Protein 4QTQ (pdb70)

B-factor: mean 51.7, std 17.19, range [25.2, 137.37]

Solvent-accessible surface area: 11330 Å² total; per-residue (Å²): 230,177,65,41,86,31,91,26,155,35,64,153,104,10,69,7,103,21,99,3,53,41,4,42,2,17,0,62,3,101,66,26,85,117,62,45,122,27,12,60,34,0,84,159,97,1,40,0,60,0,39,5,104,96,42,171,67,16,50,7,124,7,168,14,0,16,3,10,23,108,21,1,0,14,26,11,43,4,39,96,113,148,30,178,107,98,8,0,1,0,0,4,45,1,49,64,79,71,50,46,0,0,0,0,6,17,15,87,114,3,12,160,43,23,25,5,11,12,0,15,8,15,41,67,96,113,143,36,13,57,91,15,112,31,0,8,73,12,0,62,107,5,86,22,36,4,19,26,168,66,69,59,0,52,10,55,28,18,49,62,94,27,56,70,20,79,14,26,34,41,10,131,137,88,88,11,66,26,42,38,78,41,30,65,39,59,93,72,106,100,78,94,128,128,85,13,31,85,71,89,124,66,111,60,71,117,39,119,147

Organism: Xanthomonas axonopodis pv. citri (strain 306) (NCBI:txid190486)

Structure (mmCIF, N/CA/C/O backbone):
data_4QTQ
#
_entry.id   4QTQ
#
_cell.length_a   160.457
_cell.length_b   37.695
_cell.length_c   43.252
_cell.angle_alpha   90.00
_cell.angle_beta   92.61
_cell.angle_gamma   90.00
#
_symmetry.space_group_name_H-M   'C 1 2 1'
#
loop_
_entity.id
_entity.type
_entity.pdbx_description
1 polymer 'XAC2610 protein'
2 non-polymer 'CALCIUM ION'
3 water water
#
loop_
_atom_site.group_PDB
_atom_site.id
_atom_site.type_symbol
_atom_site.label_atom_id
_atom_site.label_alt_id
_atom_site.label_comp_id
_atom_site.label_asym_id
_atom_site.label_entity_id
_atom_site.label_seq_id
_atom_site.pdbx_PDB_ins_code
_atom_site.Cartn_x
_atom_site.Cartn_y
_atom_site.Cartn_z
_atom_site.occupancy
_atom_site.B_iso_or_equiv
_atom_site.auth_seq_id
_atom_site.auth_comp_id
_atom_site.auth_asym_id
_atom_site.auth_atom_id
_atom_site.pdbx_PDB_model_num
ATOM 1 N N . LYS A 1 6 ? 22.250 -3.304 -4.167 1.00 87.36 59 LYS A N 1
ATOM 2 C CA . LYS A 1 6 ? 22.350 -1.841 -3.830 1.00 85.10 59 LYS A CA 1
ATOM 3 C C . LYS A 1 6 ? 21.509 -1.449 -2.598 1.00 80.31 59 LYS A C 1
ATOM 4 O O . LYS A 1 6 ? 20.918 -0.366 -2.567 1.00 83.23 59 LYS A O 1
ATOM 10 N N . MET A 1 7 ? 21.476 -2.311 -1.580 1.00 112.37 60 MET A N 1
ATOM 11 C CA . MET A 1 7 ? 20.604 -2.097 -0.420 1.00 106.79 60 MET A CA 1
ATOM 12 C C . MET A 1 7 ? 21.073 -0.893 0.404 1.00 97.33 60 MET A C 1
ATOM 13 O O . MET A 1 7 ? 22.269 -0.748 0.650 1.00 96.83 60 MET A O 1
ATOM 18 N N . PRO A 1 8 ? 20.137 -0.026 0.834 1.00 88.13 61 PRO A N 1
ATOM 19 C CA . PRO A 1 8 ? 20.541 1.128 1.625 1.00 81.60 61 PRO A CA 1
ATOM 20 C C . PRO A 1 8 ? 20.833 0.733 3.067 1.00 77.61 61 PRO A C 1
ATOM 21 O O . PRO A 1 8 ? 20.121 -0.103 3.623 1.00 77.01 61 PRO A O 1
ATOM 25 N N . SER A 1 9 ? 21.879 1.319 3.652 1.00 72.06 62 SER A N 1
ATOM 26 C CA . SER A 1 9 ? 22.218 1.089 5.059 1.00 69.46 62 SER A CA 1
ATOM 27 C C . SER A 1 9 ? 22.405 2.417 5.788 1.00 64.92 62 SER A C 1
ATOM 28 O O . SER A 1 9 ? 22.759 3.426 5.178 1.00 62.54 62 SER A O 1
ATOM 31 N N . THR A 1 10 ? 22.136 2.418 7.093 1.00 63.22 63 THR A N 1
ATOM 32 C CA . THR A 1 10 ? 22.265 3.625 7.914 1.00 61.35 63 THR A CA 1
ATOM 33 C C . THR A 1 10 ? 22.929 3.326 9.259 1.00 61.28 63 THR A C 1
ATOM 34 O O . THR A 1 10 ? 23.129 2.171 9.636 1.00 62.02 63 THR A O 1
ATOM 38 N N . ALA A 1 11 ? 23.261 4.387 9.981 1.00 58.10 64 ALA A N 1
ATOM 39 C CA . ALA A 1 11 ? 23.824 4.256 11.315 1.00 58.25 64 ALA A CA 1
ATOM 40 C C . ALA A 1 11 ? 23.757 5.592 12.017 1.00 55.89 64 ALA A C 1
ATOM 41 O O . ALA A 1 11 ? 23.774 6.649 11.375 1.00 54.92 64 ALA A O 1
ATOM 43 N N . ASN A 1 12 ? 23.676 5.541 13.337 1.00 55.66 65 ASN A N 1
ATOM 44 C CA . ASN A 1 12 ? 23.665 6.745 14.154 1.00 55.00 65 ASN A CA 1
ATOM 45 C C . ASN A 1 12 ? 24.815 6.728 15.144 1.00 54.81 65 ASN A C 1
ATOM 46 O O . ASN A 1 12 ? 25.308 5.669 15.509 1.00 54.64 65 ASN A O 1
ATOM 51 N N . ALA A 1 13 ? 25.237 7.914 15.560 1.00 54.46 66 ALA A N 1
ATOM 52 C CA . ALA A 1 13 ? 26.369 8.070 16.456 1.00 56.31 66 ALA A CA 1
ATOM 53 C C . ALA A 1 13 ? 26.333 9.460 17.058 1.00 57.06 66 ALA A C 1
ATOM 54 O O . ALA A 1 13 ? 25.700 10.341 16.508 1.00 55.01 66 ALA A O 1
ATOM 56 N N . LYS A 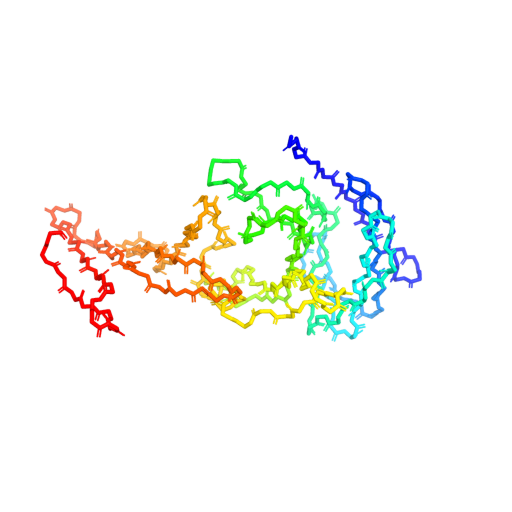1 14 ? 26.993 9.630 18.200 1.00 44.80 67 LYS A N 1
ATOM 57 C CA . LYS A 1 14 ? 27.209 10.952 18.796 1.00 47.77 67 LYS A CA 1
ATOM 58 C C . LYS A 1 14 ? 28.686 11.176 19.120 1.00 45.75 67 LYS A C 1
ATOM 59 O O . LYS A 1 14 ? 29.435 10.234 19.402 1.00 44.08 67 LYS A O 1
ATOM 65 N N . LEU A 1 15 ? 29.097 12.436 19.057 1.00 45.39 68 LEU A N 1
ATOM 66 C CA . LEU A 1 15 ? 30.463 12.812 19.367 1.00 45.67 68 LEU A CA 1
ATOM 67 C C . LEU A 1 15 ? 30.773 12.420 20.807 1.00 47.53 68 LEU A C 1
ATOM 68 O O . LEU A 1 15 ? 30.100 12.870 21.743 1.00 49.10 68 LEU A O 1
ATOM 73 N N . ASN A 1 16 ? 31.762 11.545 20.978 1.00 46.62 69 ASN A N 1
ATOM 74 C CA . ASN A 1 16 ? 32.217 11.152 22.307 1.00 47.99 69 ASN A CA 1
ATOM 75 C C . ASN A 1 16 ? 32.965 12.288 23.014 1.00 50.94 69 ASN A C 1
ATOM 76 O O . ASN A 1 16 ? 33.071 13.405 22.492 1.00 51.49 69 ASN A O 1
ATOM 81 N N . GLU A 1 17 ? 33.482 11.989 24.198 1.00 55.11 70 GLU A N 1
ATOM 82 C CA . GLU A 1 17 ? 34.214 12.966 25.016 1.00 58.50 70 GLU A CA 1
ATOM 83 C C . GLU A 1 17 ? 35.427 13.646 24.333 1.00 58.48 70 GLU A C 1
ATOM 84 O O . GLU A 1 17 ? 35.780 14.760 24.701 1.00 60.15 70 GLU A O 1
ATOM 90 N N . GLN A 1 18 ? 36.044 13.000 23.342 1.00 59.92 71 GLN A N 1
ATOM 91 C CA . GLN A 1 18 ? 37.115 13.634 22.537 1.00 61.63 71 GLN A CA 1
ATOM 92 C C . GLN A 1 18 ? 36.613 14.358 21.271 1.00 59.74 71 GLN A C 1
ATOM 93 O O . GLN A 1 18 ? 37.420 14.762 20.425 1.00 61.46 71 GLN A O 1
ATOM 99 N N . GLY A 1 19 ? 35.301 14.528 21.133 1.00 56.21 72 GLY A N 1
ATOM 100 C CA . GLY A 1 19 ? 34.735 15.116 19.919 1.00 54.56 72 GLY A CA 1
ATOM 101 C C . GLY A 1 19 ? 34.949 14.223 18.706 1.00 52.70 72 GLY A C 1
ATOM 102 O O . GLY A 1 19 ? 35.328 14.699 17.637 1.00 52.03 72 GLY A O 1
ATOM 103 N N . GLU A 1 20 ? 34.681 12.928 18.872 1.00 49.76 73 GLU A N 1
ATOM 104 C CA . GLU A 1 20 ? 34.960 11.941 17.841 1.00 49.66 73 GLU A CA 1
ATOM 105 C C . GLU A 1 20 ? 33.820 10.960 17.625 1.00 46.62 73 GLU A C 1
ATOM 106 O O . GLU A 1 20 ? 33.160 10.537 18.577 1.00 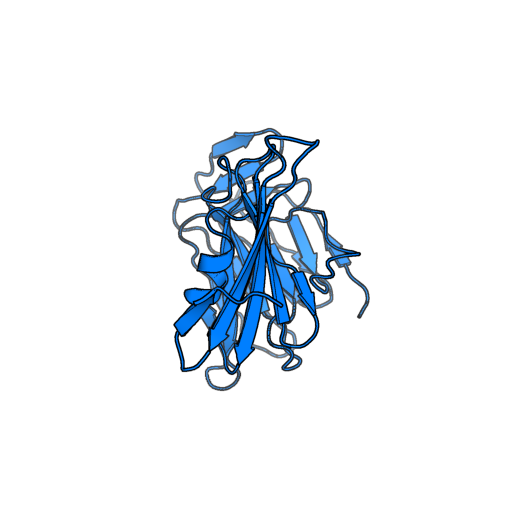45.91 73 GLU A O 1
ATOM 112 N N . ILE A 1 21 ? 33.595 10.625 16.355 1.00 44.93 74 ILE A N 1
ATOM 113 C CA . ILE A 1 21 ? 32.716 9.535 15.936 1.00 43.17 74 ILE A CA 1
ATOM 114 C C . ILE A 1 21 ? 33.528 8.647 15.011 1.00 44.55 74 ILE A C 1
ATOM 115 O O . ILE A 1 21 ? 34.409 9.129 14.301 1.00 42.53 74 ILE A O 1
ATOM 120 N N . SER A 1 22 ? 33.211 7.353 14.998 1.00 45.54 75 SER A N 1
ATOM 121 C CA . SER A 1 22 ? 33.864 6.406 14.093 1.00 47.37 75 SER A CA 1
ATOM 122 C C . SER A 1 22 ? 32.894 5.286 13.736 1.00 46.38 75 SER A C 1
ATOM 123 O O . SER A 1 22 ? 32.448 4.558 14.616 1.00 46.30 75 SER A O 1
ATOM 126 N N . ALA A 1 23 ? 32.546 5.172 12.454 1.00 46.80 76 ALA A N 1
ATOM 127 C CA . ALA A 1 23 ? 31.534 4.205 12.017 1.00 47.05 76 ALA A CA 1
ATOM 128 C C . ALA A 1 23 ? 31.935 3.527 10.727 1.00 47.97 76 ALA A C 1
ATOM 129 O O . ALA A 1 23 ? 32.690 4.090 9.939 1.00 48.47 76 ALA A O 1
ATOM 131 N N . ASP A 1 24 ? 31.433 2.312 10.528 1.00 48.36 77 ASP A N 1
ATOM 132 C CA . ASP A 1 24 ? 31.540 1.631 9.254 1.00 52.80 77 ASP A CA 1
ATOM 133 C C . ASP A 1 24 ? 30.151 1.473 8.661 1.00 50.86 77 ASP A C 1
ATOM 134 O O . ASP A 1 24 ? 29.301 0.813 9.247 1.00 52.06 77 ASP A O 1
ATOM 139 N N . ILE A 1 25 ? 29.932 2.076 7.497 1.00 49.16 78 ILE A N 1
ATOM 140 C CA . ILE A 1 25 ? 28.622 2.082 6.863 1.00 49.28 78 ILE A CA 1
ATOM 141 C C . ILE A 1 25 ? 28.738 1.412 5.509 1.00 48.87 78 ILE A C 1
ATOM 142 O O . ILE A 1 25 ? 29.256 1.997 4.554 1.00 48.33 78 ILE A O 1
ATOM 147 N N . GLY A 1 26 ? 28.266 0.174 5.424 1.00 51.17 79 GLY A N 1
ATOM 148 C CA . GLY A 1 26 ? 28.327 -0.577 4.174 1.00 51.09 79 GLY A CA 1
ATOM 149 C C . GLY A 1 26 ? 29.736 -0.718 3.628 1.00 49.94 79 GLY A C 1
ATOM 150 O O . GLY A 1 26 ? 29.963 -0.627 2.413 1.00 49.16 79 GLY A O 1
ATOM 151 N N . GLY A 1 27 ? 30.690 -0.936 4.530 1.00 48.74 80 GLY A N 1
ATOM 152 C CA . GLY A 1 27 ? 32.076 -1.204 4.139 1.00 47.24 80 GLY A CA 1
ATOM 153 C C . GLY A 1 27 ? 32.916 0.038 3.869 1.00 44.95 80 GLY A C 1
ATOM 154 O O . GLY A 1 27 ? 34.073 -0.077 3.461 1.00 43.19 80 GLY A O 1
ATOM 155 N N . ILE A 1 28 ? 32.330 1.218 4.080 1.00 42.88 81 ILE A N 1
ATOM 156 C CA . ILE A 1 28 ? 33.062 2.480 4.005 1.00 41.08 81 ILE A CA 1
ATOM 157 C C . ILE A 1 28 ? 33.189 3.000 5.422 1.00 40.55 81 ILE A C 1
ATOM 158 O O . ILE A 1 28 ? 32.185 3.140 6.124 1.00 38.98 81 ILE A O 1
ATOM 163 N N . ALA A 1 29 ? 34.417 3.275 5.850 1.00 40.19 82 ALA A N 1
ATOM 164 C CA . ALA A 1 29 ? 34.644 3.759 7.211 1.00 41.14 82 ALA A CA 1
ATOM 165 C C . ALA A 1 29 ? 34.593 5.268 7.189 1.00 40.96 82 ALA A C 1
ATOM 166 O O . ALA A 1 29 ? 35.192 5.900 6.314 1.00 41.23 82 ALA A O 1
ATOM 168 N N . VAL A 1 30 ? 33.864 5.843 8.140 1.00 41.61 83 VAL A N 1
ATOM 169 C CA . VAL A 1 30 ? 33.744 7.291 8.243 1.00 41.47 83 VAL A CA 1
ATOM 170 C C . VAL A 1 30 ? 33.966 7.708 9.690 1.00 42.46 83 VAL A C 1
ATOM 171 O O . VAL A 1 30 ? 33.345 7.151 10.609 1.00 43.26 83 VAL A O 1
ATOM 175 N N . SER A 1 31 ? 34.871 8.663 9.881 1.00 41.36 84 SER A N 1
ATOM 176 C CA A SER A 1 31 ? 35.110 9.240 11.195 0.50 42.38 84 SER A CA 1
ATOM 177 C CA B SER A 1 31 ? 35.130 9.240 11.192 0.50 42.05 84 SER A CA 1
ATOM 178 C C . SER A 1 31 ? 34.893 10.741 11.152 1.00 41.28 84 SER A C 1
ATOM 179 O O . SER A 1 31 ? 35.081 11.372 10.120 1.00 41.35 84 SER A O 1
ATOM 184 N N . VAL A 1 32 ? 34.485 11.295 12.283 1.00 42.13 85 VAL A N 1
ATOM 185 C CA . VAL A 1 32 ? 34.275 12.727 12.431 1.00 41.81 85 VAL A CA 1
ATOM 186 C C . VAL A 1 32 ? 35.111 13.176 13.625 1.00 43.95 85 VAL A C 1
ATOM 187 O O . VAL A 1 32 ? 35.118 12.510 14.661 1.00 44.88 85 VAL A O 1
ATOM 191 N N . HIS A 1 33 ? 35.832 14.280 13.453 1.00 44.28 86 HIS A N 1
ATOM 192 C CA A HIS A 1 33 ? 36.594 14.898 14.517 0.50 46.71 86 HIS A CA 1
ATOM 193 C CA B HIS A 1 33 ? 36.580 14.910 14.540 0.50 47.26 86 HIS A CA 1
ATOM 194 C C . HIS A 1 33 ? 36.153 16.368 14.594 1.00 47.31 86 HIS A C 1
ATOM 195 O O . HIS A 1 33 ? 36.430 17.147 13.678 1.00 47.46 86 HIS A O 1
ATOM 208 N N . ALA A 1 34 ? 35.454 16.729 15.665 1.00 47.41 87 ALA A N 1
ATOM 209 C CA . ALA A 1 34 ? 34.917 18.076 15.821 1.00 48.73 87 ALA A CA 1
ATOM 210 C C . ALA A 1 34 ? 34.867 18.449 17.283 1.00 51.30 87 ALA A C 1
ATOM 211 O O . ALA A 1 34 ? 34.234 17.757 18.079 1.00 51.07 87 ALA A O 1
ATOM 213 N N . GLN A 1 35 ? 35.523 19.555 17.614 1.00 55.57 88 GLN A N 1
ATOM 214 C CA . GLN A 1 35 ? 35.552 20.100 18.965 1.00 60.36 88 GLN A CA 1
ATOM 215 C C . GLN A 1 35 ? 34.654 21.337 19.033 1.00 58.30 88 GLN A C 1
ATOM 216 O O . GLN A 1 35 ? 34.327 21.937 18.010 1.00 59.06 88 GLN A O 1
ATOM 222 N N . SER A 1 36 ? 34.273 21.719 20.244 1.00 58.51 89 SER A N 1
ATOM 223 C CA . SER A 1 36 ? 33.587 22.995 20.492 1.00 58.99 89 SER A CA 1
ATOM 224 C C . SER A 1 36 ? 32.283 23.159 19.704 1.00 55.56 89 SER A C 1
ATOM 225 O O . SER A 1 36 ? 31.944 24.261 19.272 1.00 57.17 89 SER A O 1
ATOM 228 N N . CYS A 1 37 ? 31.557 22.060 19.528 1.00 51.13 90 CYS A N 1
ATOM 229 C CA . CYS A 1 37 ? 30.256 22.084 18.899 1.00 47.21 90 CYS A CA 1
ATOM 230 C C . CYS A 1 37 ? 29.241 22.666 19.882 1.00 46.96 90 CYS A C 1
ATOM 231 O O . CYS A 1 37 ? 29.476 22.666 21.086 1.00 48.70 90 CYS A O 1
ATOM 234 N N . THR A 1 38 ? 28.125 23.176 19.371 1.00 45.30 91 THR A N 1
ATOM 235 C CA . THR A 1 38 ? 27.055 23.692 20.221 1.00 46.02 91 THR A CA 1
ATOM 236 C C . THR A 1 38 ? 25.746 23.057 19.791 1.00 44.12 91 THR A C 1
ATOM 237 O O . THR A 1 38 ? 25.543 22.778 18.607 1.00 40.48 91 THR A O 1
ATOM 241 N N . GLU A 1 39 ? 24.849 22.833 20.743 1.00 44.52 92 GLU A N 1
ATOM 242 C CA . GLU A 1 39 ? 23.605 22.172 20.404 1.00 44.50 92 GLU A CA 1
ATOM 243 C C . GLU A 1 39 ? 22.658 23.141 19.715 1.00 44.44 92 GLU A C 1
ATOM 244 O O . GLU A 1 39 ? 22.363 24.208 20.237 1.00 45.85 92 GLU A O 1
ATOM 250 N N . ASP A 1 40 ? 22.191 22.753 18.533 1.00 42.27 93 ASP A N 1
ATOM 251 C CA . ASP A 1 40 ? 21.344 23.598 17.719 1.00 42.54 93 ASP A CA 1
ATOM 252 C C . ASP A 1 40 ? 19.856 23.301 17.936 1.00 41.43 93 ASP A C 1
ATOM 253 O O . ASP A 1 40 ? 19.019 24.210 17.888 1.00 40.50 93 ASP A O 1
ATOM 258 N N . SER A 1 41 ? 19.542 22.025 18.130 1.00 38.57 94 SER A N 1
ATOM 259 C CA . SER A 1 41 ? 18.192 21.572 18.415 1.00 39.35 94 SER A CA 1
ATOM 260 C C . SER A 1 41 ? 18.338 20.153 18.964 1.00 39.75 94 SER A C 1
ATOM 261 O O . SER A 1 41 ? 19.457 19.604 18.938 1.00 40.94 94 SER A O 1
ATOM 264 N N . PRO A 1 42 ? 17.245 19.559 19.489 1.00 38.96 95 PRO A N 1
ATOM 265 C CA . PRO A 1 42 ? 17.367 18.228 20.075 1.00 39.57 95 PRO A CA 1
ATOM 266 C C . PRO A 1 42 ? 18.086 17.195 19.186 1.00 40.05 95 PRO A C 1
ATOM 267 O O . PRO A 1 42 ? 17.707 16.968 18.025 1.00 41.85 95 PRO A O 1
ATOM 271 N N . GLY A 1 43 ? 19.135 16.596 19.737 1.00 40.47 96 GLY A N 1
ATOM 272 C CA . GLY A 1 43 ? 19.910 15.583 19.035 1.00 40.93 96 GLY A CA 1
ATOM 273 C C . GLY A 1 43 ? 20.877 16.109 17.979 1.00 41.15 96 GLY A C 1
ATOM 274 O O . GLY A 1 43 ? 21.535 15.313 17.330 1.00 41.08 96 GLY A O 1
ATOM 275 N N . ILE A 1 44 ? 20.977 17.428 17.800 1.00 41.62 97 ILE A N 1
ATOM 276 C CA . ILE A 1 44 ? 21.757 18.003 16.693 1.00 42.08 97 ILE A CA 1
ATOM 277 C C . ILE A 1 44 ? 22.780 19.046 17.155 1.00 41.80 97 ILE A C 1
ATOM 278 O O . ILE A 1 44 ? 22.411 20.099 17.666 1.00 40.40 97 ILE A O 1
ATOM 283 N N . MET A 1 45 ? 24.060 18.752 16.938 1.00 41.22 98 MET A N 1
ATOM 284 C CA . MET A 1 45 ? 25.132 19.683 17.239 1.00 42.21 98 MET A CA 1
ATOM 285 C C . MET A 1 45 ? 25.572 20.405 15.975 1.00 41.15 98 MET A C 1
ATOM 286 O O . MET A 1 45 ? 25.726 19.789 14.922 1.00 41.81 98 MET A O 1
ATOM 291 N N . LEU A 1 46 ? 25.774 21.712 16.088 1.00 40.65 99 LEU A N 1
ATOM 292 C CA . LEU A 1 46 ? 26.455 22.498 15.062 1.00 40.08 99 LEU A CA 1
ATOM 293 C C . LEU A 1 46 ? 27.962 22.539 15.378 1.00 40.98 99 LEU A C 1
ATOM 294 O O . LEU A 1 46 ? 28.384 23.055 16.420 1.00 39.64 99 LEU A O 1
ATOM 299 N N . CYS A 1 47 ? 28.761 21.977 14.474 1.00 41.46 100 CYS A N 1
ATOM 300 C CA . CYS A 1 47 ? 30.210 21.981 14.586 1.00 41.93 100 CYS A CA 1
ATOM 301 C C . CYS A 1 47 ? 30.799 22.844 13.495 1.00 41.96 100 CYS A C 1
ATOM 302 O O . CYS A 1 47 ? 30.855 22.426 12.338 1.00 39.86 100 CYS A O 1
ATOM 305 N N . ASN A 1 48 ? 31.241 24.043 13.849 1.00 44.82 101 ASN A N 1
ATOM 306 C CA . ASN A 1 48 ? 31.864 24.926 12.857 1.00 48.25 101 ASN A CA 1
ATOM 307 C C . ASN A 1 48 ? 33.249 25.464 13.240 1.00 49.37 101 ASN A C 1
ATOM 308 O O . ASN A 1 48 ? 33.658 26.537 12.775 1.00 47.61 101 ASN A O 1
ATOM 313 N N . ARG A 1 49 ? 33.962 24.710 14.076 1.00 50.34 102 ARG A N 1
ATOM 314 C CA . ARG A 1 49 ? 35.370 24.963 14.333 1.00 51.48 102 ARG A CA 1
ATOM 315 C C . ARG A 1 49 ? 36.188 23.825 13.720 1.00 50.16 102 ARG A C 1
ATOM 316 O O . ARG A 1 49 ? 36.533 22.836 14.383 1.00 53.57 102 ARG A O 1
ATOM 324 N N . SER A 1 50 ? 36.456 23.987 12.429 1.00 47.39 103 SER A N 1
ATOM 325 C CA . SER A 1 50 ? 37.296 23.087 11.641 1.00 46.02 103 SER A CA 1
ATOM 326 C C . SER A 1 50 ? 36.909 21.633 11.795 1.00 43.44 103 SER A C 1
ATOM 327 O O . SER A 1 50 ? 37.766 20.796 12.070 1.00 44.57 103 SER A O 1
ATOM 330 N N . PRO A 1 51 ? 35.618 21.317 11.596 1.00 41.29 104 PRO A N 1
ATOM 331 C CA . PRO A 1 51 ? 35.230 19.916 11.670 1.00 40.20 104 PRO A CA 1
ATOM 332 C C . PRO A 1 51 ? 35.880 19.143 10.528 1.00 39.41 104 PRO A C 1
ATOM 333 O O . PRO A 1 51 ? 36.051 19.698 9.447 1.00 36.92 104 PRO A O 1
ATOM 337 N N . VAL A 1 52 ? 36.242 17.886 10.783 1.00 40.84 105 VAL A N 1
ATOM 338 C CA . VAL A 1 52 ? 36.867 17.019 9.776 1.00 40.62 105 VAL A CA 1
ATOM 339 C C . VAL A 1 52 ? 36.024 15.766 9.615 1.00 40.11 105 VAL A C 1
ATOM 340 O O . VAL A 1 52 ? 35.698 15.115 10.598 1.00 41.01 105 VAL A O 1
ATOM 344 N N . VAL A 1 53 ? 35.667 15.447 8.375 1.00 38.50 106 VAL A N 1
ATOM 345 C CA . VAL A 1 53 ? 35.005 14.193 8.054 1.00 39.27 106 VAL A CA 1
ATOM 346 C C . VAL A 1 53 ? 35.986 13.387 7.208 1.00 39.73 106 VAL A C 1
ATOM 347 O O . VAL A 1 53 ? 36.348 13.802 6.100 1.00 37.06 106 VAL A O 1
ATOM 351 N N . GLU A 1 54 ? 36.440 12.260 7.751 1.00 39.78 107 GLU A N 1
ATOM 352 C CA . GLU A 1 54 ? 37.405 11.408 7.064 1.00 40.58 107 GLU A CA 1
ATOM 353 C C . GLU A 1 54 ? 36.728 10.137 6.562 1.00 39.43 107 GLU A C 1
ATOM 354 O O . GLU A 1 54 ? 36.091 9.426 7.340 1.00 38.43 107 GLU A O 1
ATOM 360 N N . VAL A 1 55 ? 36.894 9.868 5.263 1.00 36.83 108 VAL A N 1
ATOM 361 C CA . VAL A 1 55 ? 36.233 8.751 4.576 1.00 36.15 108 VAL A CA 1
ATOM 362 C C . VAL A 1 55 ? 37.294 7.802 4.007 1.00 36.15 108 VAL A C 1
ATOM 363 O O . VAL A 1 55 ? 38.200 8.229 3.273 1.00 36.85 108 VAL A O 1
ATOM 367 N N . THR A 1 56 ? 37.175 6.522 4.344 1.00 35.57 109 THR A N 1
ATOM 368 C CA . THR A 1 56 ? 38.082 5.498 3.861 1.00 35.44 109 THR A CA 1
ATOM 369 C C . THR A 1 56 ? 37.307 4.469 3.050 1.00 36.43 109 THR A C 1
ATOM 370 O O . THR A 1 56 ? 36.649 3.601 3.615 1.00 36.93 109 THR A O 1
ATOM 374 N N . PHE A 1 57 ? 37.364 4.580 1.727 1.00 36.50 110 PHE A N 1
ATOM 375 C CA . PHE A 1 57 ? 36.736 3.594 0.843 1.00 38.07 110 PHE A CA 1
ATOM 376 C C . PHE A 1 57 ? 37.567 2.315 0.875 1.00 37.84 110 PHE A C 1
ATOM 377 O O . PHE A 1 57 ? 38.763 2.382 1.148 1.00 36.11 110 PHE A O 1
ATOM 385 N N . PRO A 1 58 ? 36.945 1.141 0.632 1.00 40.03 111 PRO A N 1
ATOM 386 C CA . PRO A 1 58 ? 37.733 -0.101 0.685 1.00 40.84 111 PRO A CA 1
ATOM 387 C C . PRO A 1 58 ? 38.911 -0.092 -0.284 1.00 39.76 111 PRO A C 1
ATOM 388 O O . PRO A 1 58 ? 38.729 0.220 -1.469 1.00 39.00 111 PRO A O 1
ATOM 392 N N . GLY A 1 59 ? 40.095 -0.418 0.228 1.00 40.68 112 GLY A N 1
ATOM 393 C CA . GLY A 1 59 ? 41.307 -0.616 -0.590 1.00 41.34 112 GLY A CA 1
ATOM 394 C C . GLY A 1 59 ? 42.033 0.679 -0.920 1.00 42.12 112 GLY A C 1
ATOM 395 O O . GLY A 1 59 ? 42.966 0.711 -1.753 1.00 39.96 112 GLY A O 1
ATOM 396 N N . ALA A 1 60 ? 41.607 1.745 -0.244 1.00 42.76 113 ALA A N 1
ATOM 397 C CA . ALA A 1 60 ? 42.016 3.096 -0.560 1.00 41.30 113 ALA A CA 1
ATOM 398 C C . ALA A 1 60 ? 42.545 3.807 0.671 1.00 42.09 113 ALA A C 1
ATOM 399 O O . ALA A 1 60 ? 42.243 3.456 1.820 1.00 41.31 113 ALA A O 1
ATOM 401 N N . LYS A 1 61 ? 43.348 4.820 0.385 1.00 40.01 114 LYS A N 1
ATOM 402 C CA . LYS A 1 61 ? 43.889 5.714 1.371 1.00 40.85 114 LYS A CA 1
ATOM 403 C C . LYS A 1 61 ? 42.757 6.624 1.904 1.00 37.90 114 LYS A C 1
ATOM 404 O O . LYS A 1 61 ? 41.931 7.127 1.121 1.00 37.20 114 LYS A O 1
ATOM 410 N N . PRO A 1 62 ? 42.708 6.835 3.227 1.00 37.18 115 PRO A N 1
ATOM 411 C CA . PRO A 1 62 ? 41.720 7.759 3.805 1.00 37.04 115 PRO A CA 1
ATOM 412 C C . PRO A 1 62 ? 41.731 9.142 3.153 1.00 36.77 115 PRO A C 1
ATOM 413 O O . PRO A 1 62 ? 42.796 9.649 2.809 1.00 37.98 115 PRO A O 1
ATOM 417 N N . ILE A 1 63 ? 40.546 9.726 2.978 1.00 36.49 116 ILE A N 1
ATOM 418 C CA . ILE A 1 63 ? 40.394 11.075 2.434 1.00 36.46 116 ILE A CA 1
ATOM 419 C C . ILE A 1 63 ? 39.718 11.965 3.487 1.00 37.31 116 ILE A C 1
ATOM 420 O O . ILE A 1 63 ? 38.657 11.613 4.014 1.00 37.05 116 ILE A O 1
ATOM 425 N N . ALA A 1 64 ? 40.336 13.104 3.794 1.00 38.15 117 ALA A N 1
ATOM 426 C CA . ALA A 1 64 ? 39.803 14.052 4.785 1.00 38.44 117 ALA A CA 1
ATOM 427 C C . ALA A 1 64 ? 39.041 15.194 4.111 1.00 37.40 117 ALA A C 1
ATOM 428 O O . ALA A 1 64 ? 39.549 15.834 3.200 1.00 39.17 117 ALA A O 1
ATOM 430 N N . LEU A 1 65 ? 37.820 15.443 4.559 1.00 36.04 118 LEU A N 1
ATOM 431 C CA . LEU A 1 65 ? 37.046 16.573 4.090 1.00 36.20 118 LEU A CA 1
ATOM 432 C C . LEU A 1 65 ? 37.020 17.597 5.197 1.00 37.70 118 LEU A C 1
ATOM 433 O O . LEU A 1 65 ? 36.935 17.224 6.376 1.00 37.34 118 LEU A O 1
ATOM 438 N N . GLU A 1 66 ? 37.100 18.872 4.819 1.00 39.81 119 GLU A N 1
ATOM 439 C CA . GLU A 1 66 ? 37.019 19.975 5.763 1.00 44.04 119 GLU A CA 1
ATOM 440 C C . GLU A 1 66 ? 35.861 20.923 5.408 1.00 41.99 119 GLU A C 1
ATOM 441 O O . GLU A 1 66 ? 36.086 21.989 4.828 1.00 43.51 119 GLU A O 1
ATOM 447 N N . PRO A 1 67 ? 34.618 20.534 5.758 1.00 39.41 120 PRO A N 1
ATOM 448 C CA . PRO A 1 67 ? 33.470 21.402 5.470 1.00 38.67 120 PRO A CA 1
ATOM 449 C C . PRO A 1 67 ? 33.450 22.683 6.322 1.00 39.69 120 PRO A C 1
ATOM 450 O O . PRO A 1 67 ? 33.972 22.715 7.450 1.00 40.67 120 PRO A O 1
ATOM 454 N N . GLU A 1 68 ? 32.846 23.734 5.778 1.00 40.47 121 GLU A N 1
ATOM 455 C CA . GLU A 1 68 ? 32.795 25.035 6.467 1.00 41.10 121 GLU A CA 1
ATOM 456 C C . GLU A 1 68 ? 32.065 24.904 7.808 1.00 40.15 121 GLU A C 1
ATOM 457 O O . GLU A 1 68 ? 32.376 25.596 8.772 1.00 40.65 121 GLU A O 1
ATOM 463 N N . ALA A 1 69 ? 31.077 24.016 7.852 1.00 37.42 122 ALA A N 1
ATOM 464 C CA . ALA A 1 69 ? 30.435 23.625 9.099 1.00 36.38 122 ALA A CA 1
ATOM 465 C C . ALA A 1 69 ? 29.857 22.225 8.941 1.00 34.82 122 ALA A C 1
ATOM 466 O O . ALA A 1 69 ? 29.808 21.695 7.834 1.00 33.26 122 ALA A O 1
ATOM 468 N N . LEU A 1 70 ? 29.455 21.618 10.059 1.00 34.83 123 LEU A N 1
ATOM 469 C CA . LEU A 1 70 ? 28.864 20.276 10.066 1.00 33.92 123 LEU A CA 1
ATOM 470 C C . LEU A 1 70 ? 27.754 20.197 11.122 1.00 35.08 123 LEU A C 1
ATOM 471 O O . LEU A 1 70 ? 27.979 20.502 12.313 1.00 35.13 123 LEU A O 1
ATOM 476 N N . TYR A 1 71 ? 26.567 19.798 10.669 1.00 34.95 124 TYR A N 1
ATOM 477 C CA . TYR A 1 71 ? 25.433 19.531 11.540 1.00 35.25 124 TYR A CA 1
ATOM 478 C C . TYR A 1 71 ? 25.368 18.039 11.758 1.00 35.54 124 TYR A C 1
ATOM 479 O O . TYR A 1 71 ? 25.049 17.295 10.833 1.00 35.26 124 TYR A O 1
ATOM 488 N N . VAL A 1 72 ? 25.679 17.633 12.987 1.00 36.66 125 VAL A N 1
ATOM 489 C CA . VAL A 1 72 ? 25.719 16.228 13.407 1.00 37.31 125 VAL A CA 1
ATOM 490 C C . VAL A 1 72 ? 24.418 15.848 14.123 1.00 37.26 125 VAL A C 1
ATOM 491 O O . VAL A 1 72 ? 24.185 16.230 15.276 1.00 36.71 125 VAL A O 1
ATOM 495 N N . ASP A 1 73 ? 23.571 15.105 13.428 1.00 37.12 126 ASP A N 1
ATOM 496 C CA . ASP A 1 73 ? 22.311 14.649 13.987 1.00 37.72 126 ASP A CA 1
ATOM 497 C C . ASP A 1 73 ? 22.539 13.245 14.518 1.00 38.43 126 ASP A C 1
ATOM 498 O O . ASP A 1 73 ? 22.681 12.281 13.747 1.00 37.98 126 ASP A O 1
ATOM 503 N N . SER A 1 74 ? 22.583 13.130 15.843 1.00 38.62 127 SER A N 1
ATOM 504 C CA . SER A 1 74 ? 22.810 11.845 16.487 1.00 40.29 127 SER A CA 1
ATOM 505 C C . SER A 1 74 ? 21.628 10.876 16.333 1.00 41.02 127 SER A C 1
ATOM 506 O O . SER A 1 74 ? 21.773 9.700 16.634 1.00 41.97 127 SER A O 1
ATOM 509 N N . ASN A 1 75 ? 20.485 11.369 15.856 1.00 41.68 128 ASN A N 1
ATOM 510 C CA . ASN A 1 75 ? 19.313 10.532 15.565 1.00 44.11 128 ASN A CA 1
ATOM 511 C C . ASN A 1 75 ? 19.141 10.189 14.067 1.00 44.77 128 ASN A C 1
ATOM 512 O O . ASN A 1 75 ? 18.220 9.444 13.703 1.00 45.00 128 ASN A O 1
ATOM 517 N N . SER A 1 76 ? 20.024 10.726 13.211 1.00 42.42 129 SER A N 1
ATOM 518 C CA . SER A 1 76 ? 20.024 10.429 11.771 1.00 42.11 129 SER A CA 1
ATOM 519 C C . SER A 1 76 ? 21.392 10.782 11.138 1.00 40.95 129 SER A C 1
ATOM 520 O O . SER A 1 76 ? 21.522 11.706 10.330 1.00 39.47 129 SER A O 1
ATOM 523 N N . THR A 1 77 ? 22.412 10.020 11.495 1.00 39.44 130 THR A N 1
ATOM 524 C CA . THR A 1 77 ? 23.774 10.462 11.260 1.00 38.61 130 THR A CA 1
ATOM 525 C C . THR A 1 77 ? 24.298 10.093 9.869 1.00 38.69 130 THR A C 1
ATOM 526 O O . THR A 1 77 ? 24.690 10.978 9.102 1.00 38.05 130 THR A O 1
ATOM 530 N N . PHE A 1 78 ? 24.273 8.802 9.539 1.00 39.00 131 PHE A N 1
ATOM 531 C CA . PHE A 1 78 ? 24.855 8.307 8.286 1.00 39.16 131 PHE A CA 1
ATOM 532 C C . PHE A 1 78 ? 23.852 7.558 7.440 1.00 40.89 131 PHE A C 1
ATOM 533 O O . PHE A 1 78 ? 23.046 6.766 7.951 1.00 40.21 131 PHE A O 1
ATOM 541 N N . TYR A 1 79 ? 23.934 7.787 6.135 1.00 41.30 132 TYR A N 1
ATOM 542 C CA . TYR A 1 79 ? 23.161 7.033 5.163 1.00 42.58 132 TYR A CA 1
ATOM 543 C C . TYR A 1 79 ? 24.057 6.627 3.991 1.00 42.56 132 TYR A C 1
ATOM 544 O O . TYR A 1 79 ? 24.869 7.416 3.496 1.00 42.77 132 TYR A O 1
ATOM 553 N N . HIS A 1 80 ? 23.915 5.382 3.569 1.00 43.49 133 HIS A N 1
ATOM 554 C CA . HIS A 1 80 ? 24.626 4.853 2.421 1.00 44.41 133 HIS A CA 1
ATOM 555 C C . HIS A 1 80 ? 23.581 4.215 1.521 1.00 44.96 133 HIS A C 1
ATOM 556 O O . HIS A 1 80 ? 22.909 3.265 1.908 1.00 46.28 133 HIS A O 1
ATOM 563 N N . GLY A 1 81 ? 23.404 4.783 0.337 1.00 44.87 134 GLY A N 1
ATOM 564 C CA . GLY A 1 81 ? 22.401 4.299 -0.592 1.00 46.30 134 GLY A CA 1
ATOM 565 C C . GLY A 1 81 ? 22.082 5.315 -1.661 1.00 45.60 134 GLY A C 1
ATOM 566 O O . GLY A 1 81 ? 22.693 6.395 -1.700 1.00 44.65 134 GLY A O 1
ATOM 567 N N . PRO A 1 82 ? 21.116 4.989 -2.534 1.00 46.31 135 PRO A N 1
ATOM 568 C CA . PRO A 1 82 ? 20.777 5.904 -3.613 1.00 47.04 135 PRO A CA 1
ATOM 569 C C . PRO A 1 82 ? 19.898 7.074 -3.143 1.00 48.26 135 PRO A C 1
ATOM 570 O O . PRO A 1 82 ? 19.253 6.996 -2.077 1.00 48.22 135 PRO A O 1
ATOM 574 N N . LEU A 1 83 ? 19.900 8.154 -3.926 1.00 46.51 136 LEU A N 1
ATOM 575 C CA . LEU A 1 83 ? 18.993 9.278 -3.703 1.00 48.98 136 LEU A CA 1
ATOM 576 C C . LEU A 1 83 ? 17.729 9.115 -4.564 1.00 53.22 136 LEU A C 1
ATOM 577 O O . LEU A 1 83 ? 17.493 9.871 -5.516 1.00 50.62 136 LEU A O 1
ATOM 582 N N . ASP A 1 84 ? 16.925 8.109 -4.222 1.00 59.28 137 ASP A N 1
ATOM 583 C CA . ASP A 1 84 ? 15.644 7.877 -4.890 1.00 65.82 137 ASP A CA 1
ATOM 584 C C . ASP A 1 84 ? 14.605 8.867 -4.386 1.00 68.22 137 ASP A C 1
ATOM 585 O O . ASP A 1 84 ? 14.481 9.077 -3.178 1.00 68.36 137 ASP A O 1
ATOM 590 N N . ASP A 1 85 ? 13.855 9.460 -5.315 1.00 89.69 138 ASP A N 1
ATOM 591 C CA . ASP A 1 85 ? 12.746 10.361 -4.972 1.00 94.17 138 ASP A CA 1
ATOM 592 C C . ASP A 1 85 ? 11.707 9.560 -4.187 1.00 98.24 138 ASP A C 1
ATOM 593 O O . ASP A 1 85 ? 11.045 10.087 -3.285 1.00 101.24 138 ASP A O 1
ATOM 598 N N . THR A 1 86 ? 11.587 8.279 -4.532 1.00 99.02 139 THR A N 1
ATOM 599 C CA . THR A 1 86 ? 10.780 7.342 -3.763 1.00 103.45 139 THR A CA 1
ATOM 600 C C . THR A 1 86 ? 11.392 7.129 -2.365 1.00 103.75 139 THR A C 1
ATOM 601 O O . THR A 1 86 ? 10.878 7.669 -1.387 1.00 105.02 139 THR A O 1
ATOM 605 N N . TYR A 1 87 ? 12.528 6.453 -2.300 1.00 105.04 140 TYR A N 1
ATOM 606 C CA . TYR A 1 87 ? 13.161 6.066 -1.044 1.00 108.10 140 TYR A CA 1
ATOM 607 C C . TYR A 1 87 ? 13.595 7.149 -0.030 1.00 105.51 140 TYR A C 1
ATOM 608 O O . TYR A 1 87 ? 13.217 7.082 1.131 1.00 105.99 140 TYR A O 1
ATOM 617 N N . LYS A 1 88 ? 14.320 8.177 -0.457 1.00 101.37 141 LYS A N 1
ATOM 618 C CA . LYS A 1 88 ? 14.991 9.055 0.494 1.00 98.07 141 LYS A CA 1
ATOM 619 C C . LYS A 1 88 ? 14.178 10.330 0.751 1.00 100.91 141 LYS A C 1
ATOM 620 O O . LYS A 1 88 ? 14.223 11.291 -0.027 1.00 101.01 141 LYS A O 1
ATOM 626 N N . LYS A 1 89 ? 13.400 10.298 1.832 1.00 102.72 142 LYS A N 1
ATOM 627 C CA . LYS A 1 89 ? 12.729 11.485 2.360 1.00 103.29 142 LYS A CA 1
ATOM 628 C C . LYS A 1 89 ? 13.282 11.866 3.738 1.00 100.20 142 LYS A C 1
ATOM 629 O O . LYS A 1 89 ? 12.815 12.820 4.358 1.00 102.51 142 LYS A O 1
ATOM 635 N N . ASN A 1 90 ? 14.287 11.121 4.201 1.00 94.38 143 ASN A N 1
ATOM 636 C CA . ASN A 1 90 ? 15.006 11.451 5.428 1.00 89.60 143 ASN A CA 1
ATOM 637 C C . ASN A 1 90 ? 16.057 12.518 5.183 1.00 82.20 143 ASN A C 1
ATOM 638 O O . ASN A 1 90 ? 16.417 12.820 4.045 1.00 84.39 143 ASN A O 1
ATOM 643 N N . ARG A 1 91 ? 16.539 13.073 6.283 1.00 75.77 144 ARG A N 1
ATOM 644 C CA . ARG A 1 91 ? 17.643 14.003 6.292 1.00 71.08 144 ARG A CA 1
ATOM 645 C C . ARG A 1 91 ? 18.715 13.340 7.134 1.00 66.57 144 ARG A C 1
ATOM 646 O O . ARG A 1 91 ? 18.439 12.875 8.232 1.00 65.65 144 ARG A O 1
ATOM 654 N N . HIS A 1 92 ? 19.926 13.260 6.600 1.00 45.64 145 HIS A N 1
ATOM 655 C CA . HIS A 1 92 ? 21.064 12.695 7.321 1.00 43.86 145 HIS A CA 1
ATOM 656 C C . HIS A 1 92 ? 22.186 13.703 7.295 1.00 40.12 145 HIS A C 1
ATOM 657 O O . HIS A 1 92 ? 22.235 14.535 6.401 1.00 38.10 145 HIS A O 1
ATOM 664 N N . SER A 1 93 ? 23.085 13.625 8.277 1.00 39.37 146 SER A N 1
ATOM 665 C CA . SER A 1 93 ? 24.255 14.521 8.327 1.00 37.89 146 SER A CA 1
ATOM 666 C C . SER A 1 93 ? 25.310 14.199 7.250 1.00 37.11 146 SER A C 1
ATOM 667 O O . SER A 1 93 ? 25.899 15.109 6.656 1.00 35.23 146 SER A O 1
ATOM 670 N N . ILE A 1 94 ? 25.557 12.904 7.017 1.00 36.82 147 ILE A N 1
ATOM 671 C CA . ILE A 1 94 ? 26.641 12.472 6.130 1.00 36.58 147 ILE A CA 1
ATOM 672 C C . ILE A 1 94 ? 26.146 11.322 5.271 1.00 36.41 147 ILE A C 1
ATOM 673 O O . ILE A 1 94 ? 25.795 10.263 5.801 1.00 36.07 147 ILE A O 1
ATOM 678 N N . ILE A 1 95 ? 26.119 11.556 3.959 1.00 36.42 148 ILE A N 1
ATOM 679 C CA . ILE A 1 95 ? 25.520 10.642 2.956 1.00 37.71 148 ILE A CA 1
ATOM 680 C C . ILE A 1 95 ? 26.558 10.158 1.913 1.00 37.59 148 ILE A C 1
ATOM 681 O O . ILE A 1 95 ? 27.241 10.958 1.261 1.00 38.23 148 ILE A O 1
ATOM 686 N N . LEU A 1 96 ? 26.660 8.843 1.784 1.00 39.14 149 LEU A N 1
ATOM 687 C CA . LEU A 1 96 ? 27.495 8.159 0.792 1.00 39.19 149 LEU A CA 1
ATOM 688 C C . LEU A 1 96 ? 26.591 7.604 -0.317 1.00 39.51 149 LEU A C 1
ATOM 689 O O . LEU A 1 96 ? 25.720 6.765 -0.075 1.00 41.11 149 LEU A O 1
ATOM 694 N N . THR A 1 97 ? 26.787 8.105 -1.531 1.00 39.48 150 THR A N 1
ATOM 695 C CA . THR A 1 97 ? 25.881 7.853 -2.634 1.00 39.43 150 THR A CA 1
ATOM 696 C C . THR A 1 97 ? 26.598 8.245 -3.921 1.00 38.83 150 THR A C 1
ATOM 697 O O . THR A 1 97 ? 27.339 9.232 -3.943 1.00 37.94 150 THR A O 1
ATOM 701 N N . ASP A 1 98 ? 26.410 7.455 -4.976 1.00 39.93 151 ASP A N 1
ATOM 702 C CA . ASP A 1 98 ? 27.042 7.742 -6.265 1.00 39.89 151 ASP A CA 1
ATOM 703 C C . ASP A 1 98 ? 26.119 8.662 -7.009 1.00 39.46 151 ASP A C 1
ATOM 704 O O . ASP A 1 98 ? 25.066 8.254 -7.469 1.00 40.48 151 ASP A O 1
ATOM 709 N N . ILE A 1 99 ? 26.507 9.920 -7.107 1.00 39.26 152 ILE A N 1
ATOM 710 C CA . ILE A 1 99 ? 25.656 10.936 -7.705 1.00 40.59 152 ILE A CA 1
ATOM 711 C C . ILE A 1 99 ? 25.823 10.918 -9.221 1.00 42.83 152 ILE A C 1
ATOM 712 O O . ILE A 1 99 ? 24.841 11.033 -9.953 1.00 43.74 152 ILE A O 1
ATOM 717 N N . ASN A 1 100 ? 27.056 10.753 -9.689 1.00 43.80 153 ASN A N 1
ATOM 718 C CA . ASN A 1 100 ? 27.331 10.856 -11.124 1.00 46.77 153 ASN A CA 1
ATOM 719 C C . ASN A 1 100 ? 27.375 9.527 -11.896 1.00 48.89 153 ASN A C 1
ATOM 720 O O . ASN A 1 100 ? 27.772 9.507 -13.060 1.00 52.00 153 ASN A O 1
ATOM 725 N N . GLY A 1 101 ? 26.961 8.436 -11.255 1.00 48.87 154 GLY A N 1
ATOM 726 C CA . GLY A 1 101 ? 26.758 7.157 -11.937 1.00 50.23 154 GLY A CA 1
ATOM 727 C C . GLY A 1 101 ? 27.993 6.427 -12.449 1.00 50.21 154 GLY A C 1
ATOM 728 O O . GLY A 1 101 ? 27.879 5.529 -13.283 1.00 52.73 154 GLY A O 1
ATOM 729 N N . ASP A 1 102 ? 29.169 6.775 -11.945 1.00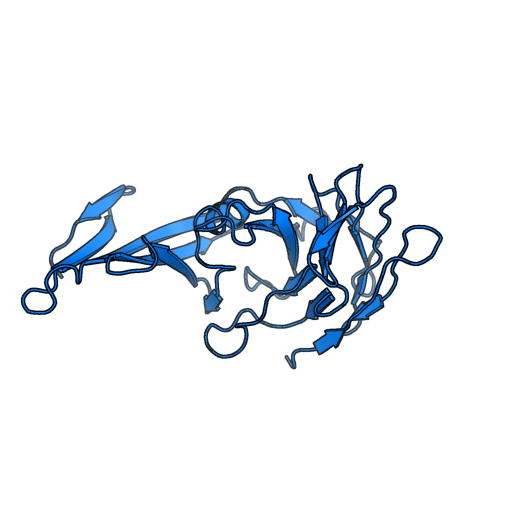 48.27 155 ASP A N 1
ATOM 730 C CA . ASP A 1 102 ? 30.402 6.132 -12.393 1.00 48.09 155 ASP A CA 1
ATOM 731 C C . ASP A 1 102 ? 30.802 4.914 -11.558 1.00 49.30 155 ASP A C 1
ATOM 732 O O . ASP A 1 102 ? 31.866 4.354 -11.768 1.00 51.16 155 ASP A O 1
ATOM 737 N N . GLY A 1 103 ? 29.966 4.506 -10.610 1.00 51.17 156 GLY A N 1
ATOM 738 C CA . GLY A 1 103 ? 30.240 3.305 -9.818 1.00 52.72 156 GLY A CA 1
ATOM 739 C C . GLY A 1 103 ? 31.038 3.525 -8.539 1.00 53.05 156 GLY A C 1
ATOM 740 O O . GLY A 1 103 ? 31.281 2.570 -7.797 1.00 54.96 156 GLY A O 1
ATOM 741 N N . HIS A 1 104 ? 31.454 4.764 -8.278 1.00 50.63 157 HIS A N 1
ATOM 742 C CA . HIS A 1 104 ? 32.122 5.087 -7.023 1.00 49.32 157 HIS A CA 1
ATOM 743 C C . HIS A 1 104 ? 31.323 6.080 -6.190 1.00 46.69 157 HIS A C 1
ATOM 744 O O . HIS A 1 104 ? 30.885 7.111 -6.704 1.00 44.82 157 HIS A O 1
ATOM 751 N N . GLU A 1 105 ? 31.155 5.783 -4.901 1.00 43.99 158 GLU A N 1
ATOM 752 C CA . GLU A 1 105 ? 30.366 6.643 -4.046 1.00 41.94 158 GLU A CA 1
ATOM 753 C C . GLU A 1 105 ? 31.018 8.012 -3.919 1.00 38.61 158 GLU A C 1
ATOM 754 O O . GLU A 1 105 ? 32.250 8.152 -3.898 1.00 36.87 158 GLU A O 1
ATOM 760 N N . ASP A 1 106 ? 30.146 9.005 -3.869 1.00 37.31 159 ASP A N 1
ATOM 761 C CA . ASP A 1 106 ? 30.490 10.371 -3.590 1.00 35.52 159 ASP A CA 1
ATOM 762 C C . ASP A 1 106 ? 29.971 10.687 -2.188 1.00 35.47 159 ASP A C 1
ATOM 763 O O . ASP A 1 106 ? 29.370 9.835 -1.534 1.00 36.00 159 ASP A O 1
ATOM 768 N N . VAL A 1 107 ? 30.195 11.913 -1.720 1.00 33.84 160 VAL A N 1
ATOM 769 C CA . VAL A 1 107 ? 29.878 12.253 -0.345 1.00 33.53 160 VAL A CA 1
ATOM 770 C C . VAL A 1 107 ? 29.108 13.573 -0.274 1.00 32.75 160 VAL A C 1
ATOM 771 O O . VAL A 1 107 ? 29.437 14.548 -0.973 1.00 31.74 160 VAL A O 1
ATOM 775 N N . VAL A 1 108 ? 28.066 13.565 0.550 1.00 32.65 161 VAL A N 1
ATOM 776 C CA . VAL A 1 108 ? 27.212 14.726 0.756 1.00 32.37 161 VAL A CA 1
ATOM 777 C C . VAL A 1 108 ? 27.158 15.002 2.249 1.00 32.15 161 VAL A C 1
ATOM 778 O O . VAL A 1 108 ? 26.893 14.106 3.056 1.00 32.42 161 VAL A O 1
ATOM 782 N N . VAL A 1 109 ? 27.408 16.248 2.617 1.00 32.01 162 VAL A N 1
ATOM 783 C CA . VAL A 1 109 ? 27.530 16.622 4.008 1.00 32.71 162 VAL A CA 1
ATOM 784 C C . VAL A 1 109 ? 26.540 17.756 4.332 1.00 32.29 162 VAL A C 1
ATOM 785 O O . VAL A 1 109 ? 26.444 18.738 3.589 1.00 31.11 162 VAL A O 1
ATOM 789 N N . TRP A 1 110 ? 25.788 17.597 5.421 1.00 32.29 163 TRP A N 1
ATOM 790 C CA . TRP A 1 110 ? 24.879 18.643 5.881 1.00 31.69 163 TRP A CA 1
ATOM 791 C C . TRP A 1 110 ? 25.731 19.716 6.528 1.00 31.08 163 TRP A C 1
ATOM 792 O O . TRP A 1 110 ? 26.156 19.572 7.676 1.00 31.95 163 TRP A O 1
ATOM 803 N N . SER A 1 111 ? 26.000 20.784 5.776 1.00 31.24 164 SER A N 1
ATOM 804 C CA . SER A 1 111 ? 26.970 21.807 6.181 1.00 31.34 164 SER A CA 1
ATOM 805 C C . SER A 1 111 ? 26.376 23.182 6.505 1.00 33.04 164 SER A C 1
ATOM 806 O O . SER A 1 111 ? 27.076 24.032 7.038 1.00 33.50 164 SER A O 1
ATOM 809 N N . GLY A 1 112 ? 25.110 23.419 6.183 1.00 33.43 165 GLY A N 1
ATOM 810 C CA . GLY A 1 112 ? 24.540 24.751 6.390 1.00 34.39 165 GLY A CA 1
ATOM 811 C C . GLY A 1 112 ? 23.047 24.695 6.531 1.00 35.00 165 GLY A C 1
ATOM 812 O O . GLY A 1 112 ? 22.460 23.609 6.544 1.00 34.44 165 GLY A O 1
ATOM 813 N N . LYS A 1 113 ? 22.437 25.868 6.623 1.00 36.16 166 LYS A N 1
ATOM 814 C CA . LYS A 1 113 ? 20.993 25.983 6.651 1.00 38.93 166 LYS A CA 1
ATOM 815 C C . LYS A 1 113 ? 20.531 27.077 5.685 1.00 39.29 166 LYS A C 1
ATOM 816 O O . LYS A 1 113 ? 19.758 27.948 6.039 1.00 39.38 166 LYS A O 1
ATOM 822 N N . GLU A 1 114 ? 21.020 26.989 4.452 1.00 39.64 167 GLU A N 1
ATOM 823 C CA . GLU A 1 114 ? 20.664 27.911 3.374 1.00 40.11 167 GLU A CA 1
ATOM 824 C C . GLU A 1 114 ? 19.594 27.296 2.452 1.00 39.12 167 GLU A C 1
ATOM 825 O O . GLU A 1 114 ? 19.340 27.797 1.362 1.00 38.61 167 GLU A O 1
ATOM 831 N N . GLY A 1 115 ? 18.989 26.197 2.878 1.00 38.09 168 GLY A N 1
ATOM 832 C CA . GLY A 1 115 ? 17.865 25.643 2.164 1.00 39.93 168 GLY A CA 1
ATOM 833 C C . GLY A 1 115 ? 16.675 26.564 2.315 1.00 42.26 168 GLY A C 1
ATOM 834 O O . GLY A 1 115 ? 16.707 27.536 3.096 1.00 40.76 168 GLY A O 1
ATOM 835 N N . ASN A 1 116 ? 15.622 26.248 1.575 1.00 44.95 169 ASN A N 1
ATOM 836 C CA . ASN A 1 116 ? 14.376 27.008 1.632 1.00 48.91 169 ASN A CA 1
ATOM 837 C C . ASN A 1 116 ? 13.886 27.166 3.069 1.00 48.84 169 ASN A C 1
ATOM 838 O O . ASN A 1 116 ? 13.856 26.205 3.829 1.00 48.61 169 ASN A O 1
ATOM 843 N N . TYR A 1 117 ? 13.544 28.394 3.446 1.00 51.61 170 TYR A N 1
ATOM 844 C CA . TYR A 1 117 ? 13.042 28.701 4.791 1.00 52.17 170 TYR A CA 1
ATOM 845 C C . TYR A 1 117 ? 13.969 28.248 5.906 1.00 48.97 170 TYR A C 1
ATOM 846 O O . TYR A 1 117 ? 13.514 27.864 6.977 1.00 48.23 170 TYR A O 1
ATOM 855 N N . GLY A 1 118 ? 15.272 28.321 5.653 1.00 45.92 171 GLY A N 1
ATOM 856 C CA . GLY A 1 118 ? 16.270 27.950 6.646 1.00 44.36 171 GLY A CA 1
ATOM 857 C C . GLY A 1 118 ? 16.487 26.462 6.869 1.00 42.52 171 GLY A C 1
ATOM 858 O O . GLY A 1 118 ? 17.090 26.062 7.870 1.00 41.84 171 GLY A O 1
ATOM 859 N N . GLY A 1 119 ? 16.020 25.638 5.941 1.00 42.70 172 GLY A N 1
ATOM 860 C CA . GLY A 1 119 ? 16.237 24.191 6.023 1.00 41.34 172 GLY A CA 1
ATOM 861 C C . GLY A 1 119 ? 17.667 23.817 5.659 1.00 39.79 172 GLY A C 1
ATOM 862 O O . GLY A 1 119 ? 18.475 24.681 5.338 1.00 37.63 172 GLY A O 1
ATOM 863 N N . PRO A 1 120 ? 17.992 22.519 5.723 1.00 39.24 173 PRO A N 1
ATOM 864 C CA . PRO A 1 120 ? 19.370 22.096 5.471 1.00 38.95 173 PRO A CA 1
ATOM 865 C C . PRO A 1 120 ? 19.876 22.387 4.055 1.00 36.38 173 PRO A C 1
ATOM 866 O O . PRO A 1 120 ? 19.143 22.240 3.074 1.00 38.06 173 PRO A O 1
ATOM 870 N N . SER A 1 121 ? 21.128 22.816 3.979 1.00 35.05 174 SER A N 1
ATOM 871 C CA . SER A 1 121 ? 21.868 22.884 2.728 1.00 34.32 174 SER A CA 1
ATOM 872 C C . SER A 1 121 ? 23.132 22.072 2.891 1.00 32.57 174 SER A C 1
ATOM 873 O O . SER A 1 121 ? 23.601 21.841 4.013 1.00 32.24 174 SER A O 1
ATOM 876 N N . TYR A 1 122 ? 23.687 21.660 1.759 1.00 31.91 175 TYR A N 1
ATOM 877 C CA . TYR A 1 122 ? 24.704 20.618 1.707 1.00 31.01 175 TYR A CA 1
ATOM 878 C C . TYR A 1 122 ? 25.937 20.976 0.895 1.00 31.04 175 TYR A C 1
ATOM 879 O O . TYR A 1 122 ? 25.873 21.756 -0.068 1.00 30.88 175 TYR A O 1
ATOM 888 N N . SER A 1 123 ? 27.051 20.356 1.289 1.00 30.60 176 SER A N 1
ATOM 889 C CA . SER A 1 123 ? 28.285 20.384 0.555 1.00 30.46 176 SER A CA 1
ATOM 890 C C . SER A 1 123 ? 28.380 19.032 -0.126 1.00 30.84 176 SER A C 1
ATOM 891 O O . SER A 1 123 ? 28.270 17.995 0.531 1.00 30.09 176 SER A O 1
ATOM 894 N N . VAL A 1 124 ? 28.574 19.060 -1.444 1.00 31.49 177 VAL A N 1
ATOM 895 C CA . VAL A 1 124 ? 28.669 17.856 -2.263 1.00 32.84 177 VAL A CA 1
ATOM 896 C C . VAL A 1 124 ? 30.109 17.681 -2.749 1.00 32.82 177 VAL A C 1
ATOM 897 O O . VAL A 1 124 ? 30.721 18.625 -3.260 1.00 32.27 177 VAL A O 1
ATOM 901 N N . TYR A 1 125 ? 30.638 16.469 -2.565 1.00 33.01 178 TYR A N 1
ATOM 902 C CA . TYR A 1 125 ? 31.982 16.092 -3.011 1.00 32.33 178 TYR A CA 1
ATOM 903 C C . TYR A 1 125 ? 31.929 14.849 -3.913 1.00 32.58 178 TYR A C 1
ATOM 904 O O . TYR A 1 125 ? 31.501 13.765 -3.475 1.00 31.68 178 TYR A O 1
ATOM 913 N N . L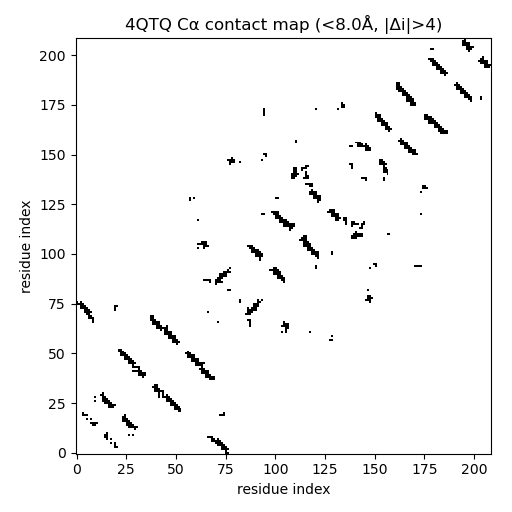EU A 1 126 ? 32.365 15.005 -5.165 1.00 32.66 179 LEU A N 1
ATOM 914 C CA . LEU A 1 126 ? 32.444 13.879 -6.094 1.00 33.95 179 LEU A CA 1
ATOM 915 C C . LEU A 1 126 ? 33.816 13.212 -6.014 1.00 34.46 179 LEU A C 1
ATOM 916 O O . LEU A 1 126 ? 34.851 13.881 -5.956 1.00 33.75 179 LEU A O 1
ATOM 921 N N . PHE A 1 127 ? 33.827 11.886 -6.018 1.00 37.24 180 PHE A N 1
ATOM 922 C CA . PHE A 1 127 ? 35.077 11.178 -6.091 1.00 39.21 180 PHE A CA 1
ATOM 923 C C . PHE A 1 127 ? 35.680 11.392 -7.477 1.00 42.65 180 PHE A C 1
ATOM 924 O O . PHE A 1 127 ? 35.036 11.131 -8.489 1.00 41.37 180 PHE A O 1
ATOM 932 N N . ASP A 1 128 ? 36.902 11.907 -7.508 1.00 46.48 181 ASP A N 1
ATOM 933 C CA . ASP A 1 128 ? 37.588 12.165 -8.758 1.00 51.93 181 ASP A CA 1
ATOM 934 C C . ASP A 1 128 ? 38.555 11.014 -8.962 1.00 54.65 181 ASP A C 1
ATOM 935 O O . ASP A 1 128 ? 39.579 10.931 -8.286 1.00 56.01 181 ASP A O 1
ATOM 940 N N . ALA A 1 129 ? 38.199 10.121 -9.884 1.00 57.04 182 ALA A N 1
ATOM 941 C CA . ALA A 1 129 ? 38.937 8.877 -10.132 1.00 61.45 182 ALA A CA 1
ATOM 942 C C . ALA A 1 129 ? 40.415 9.094 -10.487 1.00 65.67 182 ALA A C 1
ATOM 943 O O . ALA A 1 129 ? 41.270 8.268 -10.147 1.00 65.85 182 ALA A O 1
ATOM 945 N N . ALA A 1 130 ? 40.698 10.206 -11.165 1.00 67.99 183 ALA A N 1
ATOM 946 C CA . ALA A 1 130 ? 42.065 10.561 -11.546 1.00 74.17 183 ALA A CA 1
ATOM 947 C C . ALA A 1 130 ? 42.889 10.900 -10.316 1.00 72.16 183 ALA A C 1
ATOM 948 O O . ALA A 1 130 ? 43.950 10.318 -10.084 1.00 75.11 183 ALA A O 1
ATOM 950 N N . GLN A 1 131 ? 42.371 11.821 -9.508 1.00 68.97 184 GLN A N 1
ATOM 951 C CA . GLN A 1 131 ? 43.104 12.334 -8.360 1.00 65.45 184 GLN A CA 1
ATOM 952 C C . GLN A 1 131 ? 43.147 11.384 -7.169 1.00 62.51 184 GLN A C 1
ATOM 953 O O . GLN A 1 131 ? 43.965 11.569 -6.267 1.00 62.73 184 GLN A O 1
ATOM 959 N N . LYS A 1 132 ? 42.287 10.368 -7.165 1.00 60.35 185 LYS A N 1
ATOM 960 C CA . LYS A 1 132 ? 42.058 9.543 -5.975 1.00 58.93 185 LYS A CA 1
ATOM 961 C C . LYS A 1 132 ? 41.704 10.433 -4.808 1.00 53.85 185 LYS A C 1
ATOM 962 O O . LYS A 1 132 ? 42.307 10.348 -3.736 1.00 54.60 185 LYS A O 1
ATOM 968 N N . THR A 1 133 ? 40.728 11.305 -5.023 1.00 50.05 186 THR A N 1
ATOM 969 C CA . THR A 1 133 ? 40.208 12.074 -3.933 1.00 46.02 186 THR A CA 1
ATOM 970 C C . THR A 1 133 ? 38.778 12.530 -4.182 1.00 43.17 186 THR A C 1
ATOM 971 O O . THR A 1 133 ? 38.186 12.253 -5.226 1.00 43.60 186 THR A O 1
ATOM 975 N N . LEU A 1 134 ? 38.246 13.240 -3.195 1.00 39.48 187 LEU A N 1
ATOM 976 C CA . LEU A 1 134 ? 36.897 13.756 -3.224 1.00 37.59 187 LEU A CA 1
ATOM 977 C C . LEU A 1 134 ? 37.050 15.236 -3.449 1.00 37.71 187 LEU A C 1
ATOM 978 O O . LEU A 1 134 ? 37.794 15.877 -2.727 1.00 38.22 187 LEU A O 1
ATOM 983 N N . VAL A 1 135 ? 36.334 15.769 -4.437 1.00 33.01 188 VAL A N 1
ATOM 984 C CA . VAL A 1 135 ? 36.474 17.158 -4.867 1.00 32.07 188 VAL A CA 1
ATOM 985 C C . VAL A 1 135 ? 35.177 17.911 -4.594 1.00 31.74 188 VAL A C 1
ATOM 986 O O . VAL A 1 135 ? 34.107 17.504 -5.034 1.00 34.44 188 VAL A O 1
ATOM 990 N N . PHE A 1 136 ? 35.257 19.000 -3.841 1.00 33.14 189 PHE A N 1
ATOM 991 C CA . PHE A 1 136 ? 34.077 19.806 -3.574 1.00 31.79 189 PHE A CA 1
ATOM 992 C C . PHE A 1 136 ? 33.465 20.244 -4.900 1.00 32.13 189 PHE A C 1
ATOM 993 O O . PHE A 1 136 ? 34.180 20.764 -5.759 1.00 33.24 189 PHE A O 1
ATOM 1001 N N . ASN A 1 137 ? 32.155 20.049 -5.061 1.00 31.98 190 ASN A N 1
ATOM 1002 C CA . ASN A 1 137 ? 31.451 20.439 -6.295 1.00 32.91 190 ASN A CA 1
ATOM 1003 C C . ASN A 1 137 ? 30.557 21.653 -6.067 1.00 33.51 190 ASN A C 1
ATOM 1004 O O . ASN A 1 137 ? 29.521 21.569 -5.399 1.00 33.86 190 ASN A O 1
ATOM 1009 N N . GLN A 1 138 ? 30.952 22.790 -6.623 1.00 34.05 191 GLN A N 1
ATOM 1010 C CA . GLN A 1 138 ? 30.179 24.016 -6.443 1.00 34.66 191 GLN A CA 1
ATOM 1011 C C . GLN A 1 138 ? 28.765 23.886 -7.034 1.00 34.00 191 GLN A C 1
ATOM 1012 O O . GLN A 1 138 ? 27.780 24.204 -6.364 1.00 32.00 191 GLN A O 1
ATOM 1018 N N . SER A 1 139 ? 28.669 23.414 -8.279 1.00 33.75 192 SER A N 1
ATOM 1019 C CA . SER A 1 139 ? 27.384 23.382 -8.971 1.00 34.93 192 SER A CA 1
ATOM 1020 C C . SER A 1 139 ? 26.394 22.484 -8.236 1.00 33.56 192 SER A C 1
ATOM 1021 O O . SER A 1 139 ? 25.241 22.854 -8.068 1.00 33.06 192 SER A O 1
ATOM 1024 N N . LEU A 1 140 ? 26.843 21.323 -7.775 1.00 31.98 193 LEU A N 1
ATOM 1025 C CA . LEU A 1 140 ? 25.945 20.406 -7.070 1.00 32.10 193 LEU A CA 1
ATOM 1026 C C . LEU A 1 140 ? 25.528 20.936 -5.690 1.00 32.71 193 LEU A C 1
ATOM 1027 O O . LEU A 1 140 ? 24.362 20.864 -5.319 1.00 32.99 193 LEU A O 1
ATOM 1032 N N . SER A 1 141 ? 26.470 21.511 -4.957 1.00 34.10 194 SER A N 1
ATOM 1033 C CA . SER A 1 141 ? 26.188 22.066 -3.640 1.00 34.29 194 SER A CA 1
ATOM 1034 C C . SER A 1 141 ? 25.186 23.188 -3.762 1.00 35.03 194 SER A C 1
ATOM 1035 O O . SER A 1 141 ? 24.278 23.338 -2.921 1.00 34.83 194 SER A O 1
ATOM 1038 N N . ASP A 1 142 ? 25.377 23.993 -4.800 1.00 34.59 195 ASP A N 1
ATOM 1039 C CA . ASP A 1 142 ? 24.506 25.125 -5.075 1.00 35.13 195 ASP A CA 1
ATOM 1040 C C . ASP A 1 142 ? 23.048 24.735 -5.342 1.00 34.68 195 ASP A C 1
ATOM 1041 O O . ASP A 1 142 ? 22.154 25.519 -5.077 1.00 33.66 195 ASP A O 1
ATOM 1046 N N . ILE A 1 143 ? 22.799 23.539 -5.865 1.00 34.23 196 ILE A N 1
ATOM 1047 C CA . ILE A 1 143 ? 21.412 23.120 -6.119 1.00 34.26 196 ILE A CA 1
ATOM 1048 C C . ILE A 1 143 ? 20.617 23.085 -4.817 1.00 34.30 196 ILE A C 1
ATOM 1049 O O . ILE A 1 143 ? 19.407 23.334 -4.824 1.00 36.59 196 ILE A O 1
ATOM 1054 N N . THR A 1 144 ? 21.292 22.784 -3.703 1.00 33.41 197 THR A N 1
ATOM 1055 C CA . THR A 1 144 ? 20.613 22.581 -2.411 1.00 33.18 197 THR A CA 1
ATOM 1056 C C . THR A 1 144 ? 20.230 23.902 -1.752 1.00 34.63 197 THR A C 1
ATOM 1057 O O . THR A 1 144 ? 19.373 23.924 -0.856 1.00 34.36 197 THR A O 1
ATOM 1061 N N . VAL A 1 145 ? 20.853 24.989 -2.204 1.00 34.97 198 VAL A N 1
ATOM 1062 C CA . VAL A 1 145 ? 20.566 26.326 -1.694 1.00 37.94 198 VAL A CA 1
ATOM 1063 C C . VAL A 1 145 ? 19.181 26.767 -2.163 1.00 41.11 198 VAL A C 1
ATOM 1064 O O . VAL A 1 145 ? 18.844 26.685 -3.353 1.00 38.95 198 VAL A O 1
ATOM 1068 N N . MET A 1 146 ? 18.385 27.222 -1.198 1.00 42.05 199 MET A N 1
ATOM 1069 C CA . MET A 1 146 ? 16.967 27.563 -1.391 1.00 42.53 199 MET A CA 1
ATOM 1070 C C . MET A 1 146 ? 16.093 26.378 -1.852 1.00 41.42 199 MET A C 1
ATOM 1071 O O . MET A 1 146 ? 14.925 26.560 -2.217 1.00 42.37 199 MET A O 1
ATOM 1076 N N . ALA A 1 147 ? 16.633 25.164 -1.813 1.00 39.08 200 ALA A N 1
ATOM 1077 C CA . ALA A 1 147 ? 15.843 23.986 -2.146 1.00 38.69 200 ALA A CA 1
ATOM 1078 C C . ALA A 1 147 ? 15.084 23.523 -0.913 1.00 40.29 200 ALA A C 1
ATOM 1079 O O . ALA A 1 147 ? 15.457 23.844 0.221 1.00 39.88 200 ALA A O 1
ATOM 1081 N N . ASN A 1 148 ? 14.031 22.744 -1.138 1.00 41.74 201 ASN A N 1
ATOM 1082 C CA . ASN A 1 148 ? 13.275 22.162 -0.036 1.00 44.47 201 ASN A CA 1
ATOM 1083 C C . ASN A 1 148 ? 13.972 20.977 0.599 1.00 45.15 201 ASN A C 1
ATOM 1084 O O . ASN A 1 148 ? 13.493 20.447 1.594 1.00 50.02 201 ASN A O 1
ATOM 1089 N N . GLY A 1 149 ? 15.101 20.577 0.030 1.00 41.15 202 GLY A N 1
ATOM 1090 C CA . GLY A 1 149 ? 15.931 19.540 0.606 1.00 41.04 202 GLY A CA 1
ATOM 1091 C C . GLY A 1 149 ? 16.848 18.987 -0.459 1.00 38.97 202 GLY A C 1
ATOM 1092 O O . GLY A 1 149 ? 16.807 19.424 -1.611 1.00 35.93 202 GLY A O 1
ATOM 1093 N N . LEU A 1 150 ? 17.668 18.017 -0.073 1.00 38.33 203 LEU A N 1
ATOM 1094 C CA . LEU A 1 150 ? 18.590 17.381 -0.993 1.00 36.93 203 LEU A CA 1
ATOM 1095 C C . LEU A 1 150 ? 17.864 16.846 -2.229 1.00 37.74 203 LEU A C 1
ATOM 1096 O O . LEU A 1 150 ? 16.764 16.301 -2.138 1.00 39.82 203 LEU A O 1
ATOM 1101 N N . PHE A 1 151 ? 18.493 17.049 -3.380 1.00 37.49 204 PHE A N 1
ATOM 1102 C CA . PHE A 1 151 ? 18.001 16.558 -4.664 1.00 37.25 204 PHE A CA 1
ATOM 1103 C C . PHE A 1 151 ? 17.915 15.032 -4.731 1.00 39.04 204 PHE A C 1
ATOM 1104 O O . PHE A 1 151 ? 18.508 14.326 -3.912 1.00 38.34 204 PHE A O 1
ATOM 1112 N N . SER A 1 152 ? 17.143 14.544 -5.702 1.00 39.87 205 SER A N 1
ATOM 1113 C CA . SER A 1 152 ? 17.035 13.108 -5.989 1.00 41.99 205 SER A CA 1
ATOM 1114 C C . SER A 1 152 ? 17.786 12.841 -7.282 1.00 41.12 205 SER A C 1
ATOM 1115 O O . SER A 1 152 ? 17.854 13.711 -8.137 1.00 38.82 205 SER A O 1
ATOM 1118 N N . VAL A 1 153 ? 18.338 11.644 -7.432 1.00 42.66 206 VAL A N 1
ATOM 1119 C CA . VAL A 1 153 ? 19.070 11.296 -8.644 1.00 43.98 206 VAL A CA 1
ATOM 1120 C C . VAL A 1 153 ? 18.343 10.177 -9.391 1.00 47.57 206 VAL A C 1
ATOM 1121 O O . VAL A 1 153 ? 17.891 9.202 -8.783 1.00 47.89 206 VAL A O 1
ATOM 1125 N N . LYS A 1 154 ? 18.223 10.345 -10.709 1.00 49.15 207 LYS A N 1
ATOM 1126 C CA . LYS A 1 154 ? 17.636 9.333 -11.602 1.00 53.85 207 LYS A CA 1
ATOM 1127 C C . LYS A 1 154 ? 18.449 9.325 -12.891 1.00 51.03 207 LYS A C 1
ATOM 1128 O O . LYS A 1 154 ? 18.331 10.237 -13.701 1.00 49.28 207 LYS A O 1
ATOM 1134 N N . GLY A 1 155 ? 19.276 8.305 -13.079 1.00 50.72 208 GLY A N 1
ATOM 1135 C CA . GLY A 1 155 ? 20.218 8.284 -14.202 1.00 49.14 208 GLY A CA 1
ATOM 1136 C C . GLY A 1 155 ? 21.155 9.473 -14.124 1.00 46.95 208 GLY A C 1
ATOM 1137 O O . GLY A 1 155 ? 21.742 9.732 -13.070 1.00 43.38 208 GLY A O 1
ATOM 1138 N N . ASN A 1 156 ? 21.266 10.221 -15.223 1.00 48.59 209 ASN A N 1
ATOM 1139 C CA . ASN A 1 156 ? 22.050 11.459 -15.228 1.00 49.33 209 ASN A CA 1
ATOM 1140 C C . ASN A 1 156 ? 21.198 12.713 -14.961 1.00 47.60 209 ASN A C 1
ATOM 1141 O O . ASN A 1 156 ? 21.650 13.840 -15.196 1.00 47.38 209 ASN A O 1
ATOM 1146 N N . MET A 1 157 ? 19.980 12.509 -14.453 1.00 46.27 210 MET A N 1
ATOM 1147 C CA . MET A 1 157 ? 19.059 13.605 -14.132 1.00 46.13 210 MET A CA 1
ATOM 1148 C C . MET A 1 157 ? 18.910 13.793 -12.623 1.00 43.50 210 MET A C 1
ATOM 1149 O O . MET A 1 157 ? 18.723 12.830 -11.880 1.00 40.96 210 MET A O 1
ATOM 1154 N N . LEU A 1 158 ? 18.984 15.049 -12.195 1.00 41.47 211 LEU A N 1
ATOM 1155 C CA . LEU A 1 158 ? 18.837 15.427 -10.805 1.00 41.15 211 LEU A CA 1
ATOM 1156 C C . LEU A 1 158 ? 17.610 16.335 -10.663 1.00 41.17 211 LEU A C 1
ATOM 1157 O O . LEU A 1 158 ? 17.464 17.306 -11.402 1.00 39.42 211 LEU A O 1
ATOM 1162 N N . THR A 1 159 ? 16.735 16.025 -9.715 1.00 39.26 212 THR A N 1
ATOM 1163 C CA . THR A 1 159 ? 15.554 16.852 -9.478 1.00 40.38 212 THR A CA 1
ATOM 1164 C C . THR A 1 159 ? 15.588 17.513 -8.101 1.00 38.24 212 THR A C 1
ATOM 1165 O O . THR A 1 159 ? 16.075 16.940 -7.133 1.00 37.13 212 THR A O 1
ATOM 1169 N N . SER A 1 160 ? 15.068 18.733 -8.040 1.00 39.09 213 SER A N 1
ATOM 1170 C CA . SER A 1 160 ? 15.064 19.550 -6.827 1.00 38.99 213 SER A CA 1
ATOM 1171 C C . SER A 1 160 ? 13.815 20.427 -6.865 1.00 39.91 213 SER A C 1
ATOM 1172 O O . SER A 1 160 ? 13.377 20.837 -7.944 1.00 41.12 213 SER A O 1
ATOM 1175 N N . THR A 1 161 ? 13.219 20.684 -5.706 1.00 39.83 214 THR A N 1
ATOM 1176 C CA . THR A 1 161 ? 12.039 21.535 -5.642 1.00 42.59 214 THR A CA 1
ATOM 1177 C C . THR A 1 161 ? 12.315 22.785 -4.819 1.00 41.91 214 THR A C 1
ATOM 1178 O O . THR A 1 161 ? 13.078 22.763 -3.850 1.00 42.32 214 THR A O 1
ATOM 1182 N N . SER A 1 162 ? 11.679 23.872 -5.219 1.00 44.94 215 SER A N 1
ATOM 1183 C CA . SER A 1 162 ? 11.733 25.110 -4.478 1.00 47.52 215 SER A CA 1
ATOM 1184 C C . SER A 1 162 ? 10.338 25.752 -4.490 1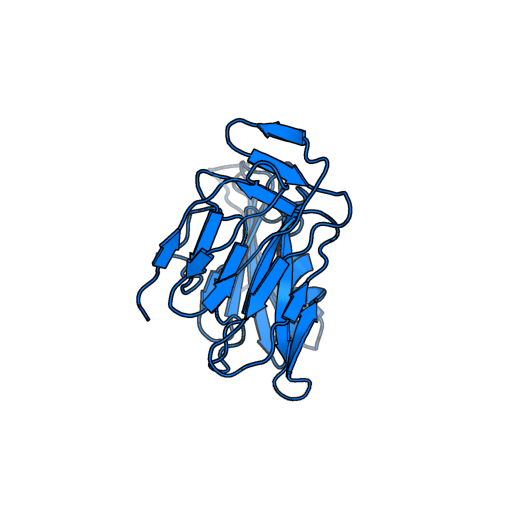.00 47.75 215 SER A C 1
ATOM 1185 O O . SER A 1 162 ? 9.353 25.107 -4.874 1.00 45.88 215 SER A O 1
ATOM 1188 N N . GLY A 1 163 ? 10.243 27.004 -4.059 1.00 51.78 216 GLY A N 1
ATOM 1189 C CA . GLY A 1 163 ? 8.954 27.706 -4.017 1.00 53.25 216 GLY A CA 1
ATOM 1190 C C . GLY A 1 163 ? 8.778 28.499 -2.742 1.00 56.72 216 GLY A C 1
ATOM 1191 O O . GLY A 1 163 ? 9.723 28.674 -1.979 1.00 58.31 216 GLY A O 1
ATOM 1192 N N . ASP A 1 164 ? 7.565 28.989 -2.510 1.00 60.75 217 ASP A N 1
ATOM 1193 C CA . ASP A 1 164 ? 7.280 29.788 -1.314 1.00 65.09 217 ASP A CA 1
ATOM 1194 C C . ASP A 1 164 ? 6.613 28.984 -0.178 1.00 69.28 217 ASP A C 1
ATOM 1195 O O . ASP A 1 164 ? 6.098 29.572 0.777 1.00 73.65 217 ASP A O 1
ATOM 1200 N N . GLY A 1 165 ? 6.632 27.651 -0.277 1.00 70.69 218 GLY A N 1
ATOM 1201 C CA . GLY A 1 165 ? 6.052 26.784 0.754 1.00 74.84 218 GLY A CA 1
ATOM 1202 C C . GLY A 1 165 ? 4.537 26.899 0.901 1.00 76.00 218 GLY A C 1
ATOM 1203 O O . GLY A 1 165 ? 3.989 26.620 1.976 1.00 82.33 218 GLY A O 1
ATOM 1204 N N . CYS A 1 166 ? 3.865 27.300 -0.179 1.00 71.14 219 CYS A N 1
ATOM 1205 C CA . CYS A 1 166 ? 2.435 27.570 -0.153 1.00 69.78 219 CYS A CA 1
ATOM 1206 C C . CYS A 1 166 ? 1.794 27.219 -1.496 1.00 63.90 219 CYS A C 1
ATOM 1207 O O . CYS A 1 166 ? 1.416 26.074 -1.727 1.00 64.75 219 CYS A O 1
ATOM 1210 N N . CYS A 1 167 ? 1.719 28.208 -2.379 1.00 58.85 220 CYS A N 1
ATOM 1211 C CA A CYS A 1 167 ? 1.007 28.186 -3.649 0.60 59.49 220 CYS A CA 1
ATOM 1212 C CA B CYS A 1 167 ? 1.057 27.983 -3.665 0.40 56.47 220 CYS A CA 1
ATOM 1213 C C . CYS A 1 167 ? 1.928 28.303 -4.871 1.00 55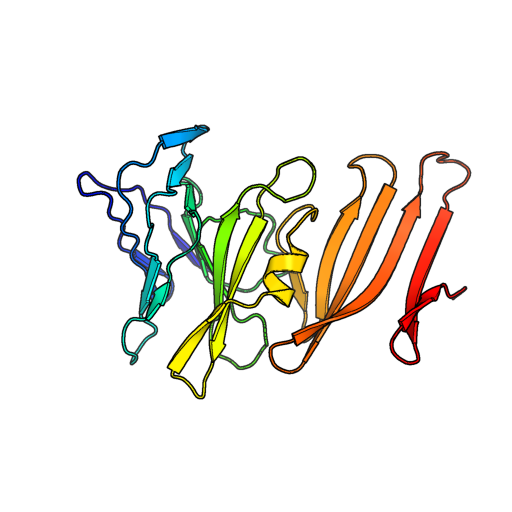.20 220 CYS A C 1
ATOM 1214 O O . CYS A 1 167 ? 1.455 28.273 -6.008 1.00 52.46 220 CYS A O 1
ATOM 1219 N N . ILE A 1 168 ? 3.218 28.537 -4.633 1.00 52.07 221 ILE A N 1
ATOM 1220 C CA . ILE A 1 168 ? 4.195 28.586 -5.717 1.00 50.96 221 ILE A CA 1
ATOM 1221 C C . ILE A 1 168 ? 5.186 27.452 -5.493 1.00 48.94 221 ILE A C 1
ATOM 1222 O O . ILE A 1 168 ? 5.837 27.382 -4.453 1.00 46.56 221 ILE A O 1
ATOM 1227 N N . HIS A 1 169 ? 5.255 26.547 -6.465 1.00 48.66 222 HIS A N 1
ATOM 1228 C CA . HIS A 1 169 ? 6.160 25.415 -6.423 1.00 49.65 222 HIS A CA 1
ATOM 1229 C C . HIS A 1 169 ? 7.009 25.439 -7.669 1.00 47.20 222 HIS A C 1
ATOM 1230 O O . HIS A 1 169 ? 6.494 25.641 -8.777 1.00 46.84 222 HIS A O 1
ATOM 1237 N N . VAL A 1 170 ? 8.306 25.226 -7.487 1.00 44.22 223 VAL A N 1
ATOM 1238 C CA . VAL A 1 170 ? 9.247 25.194 -8.604 1.00 43.75 223 VAL A CA 1
ATOM 1239 C C . VAL A 1 170 ? 9.895 23.818 -8.636 1.00 42.66 223 VAL A C 1
ATOM 1240 O O . VAL A 1 170 ? 10.349 23.320 -7.600 1.00 44.30 223 VAL A O 1
ATOM 1244 N N . PHE A 1 171 ? 9.886 23.198 -9.813 1.00 40.99 224 PHE A N 1
ATOM 1245 C CA . PHE A 1 171 ? 10.418 21.856 -9.989 1.00 41.88 224 PHE A CA 1
ATOM 1246 C C . PHE A 1 171 ? 11.541 21.938 -11.007 1.00 40.30 224 PHE A C 1
ATOM 1247 O O . PHE A 1 171 ? 11.304 22.196 -12.176 1.00 38.86 224 PHE A O 1
ATOM 1255 N N . ASP A 1 172 ? 12.764 21.739 -10.533 1.00 41.24 225 ASP A N 1
ATOM 1256 C CA . ASP A 1 172 ? 13.967 21.868 -11.355 1.00 41.40 225 ASP A CA 1
ATOM 1257 C C . ASP A 1 172 ? 14.519 20.511 -11.748 1.00 41.02 225 ASP A C 1
ATOM 1258 O O . ASP A 1 172 ? 14.528 19.579 -10.945 1.00 42.51 225 ASP A O 1
ATOM 1263 N N . THR A 1 173 ? 14.973 20.414 -12.991 1.00 39.47 226 THR A N 1
ATOM 1264 C CA . THR A 1 173 ? 15.651 19.226 -13.478 1.00 39.18 226 THR A CA 1
ATOM 1265 C C . THR A 1 173 ? 17.009 19.662 -14.031 1.00 38.65 226 THR A C 1
ATOM 1266 O O . THR A 1 173 ? 17.099 20.604 -14.839 1.00 36.89 226 THR A O 1
ATOM 1270 N N . TYR A 1 174 ? 18.053 18.990 -13.548 1.00 36.91 227 TYR A N 1
ATOM 1271 C CA . TYR A 1 174 ? 19.425 19.240 -13.953 1.00 37.71 227 TYR A CA 1
ATOM 1272 C C . TYR A 1 174 ? 19.922 17.996 -14.651 1.00 38.57 227 TYR A C 1
ATOM 1273 O O . TYR A 1 174 ? 19.597 16.875 -14.239 1.00 37.30 227 TYR A O 1
ATOM 1282 N N . GLU A 1 175 ? 20.712 18.191 -15.704 1.00 39.16 228 GLU A N 1
ATOM 1283 C CA . GLU A 1 175 ? 21.448 17.084 -16.315 1.00 40.66 228 GLU A CA 1
ATOM 1284 C C . GLU A 1 175 ? 22.867 17.195 -15.807 1.00 42.93 228 GLU A C 1
ATOM 1285 O O . GLU A 1 175 ? 23.443 18.293 -15.795 1.00 41.78 228 GLU A O 1
ATOM 1291 N N . LEU A 1 176 ? 23.425 16.070 -15.374 1.00 44.63 229 LEU A N 1
ATOM 1292 C CA . LEU A 1 176 ? 24.789 16.043 -14.892 1.00 48.88 229 LEU A CA 1
ATOM 1293 C C . LEU A 1 176 ? 25.651 15.356 -15.929 1.00 54.25 229 LEU A C 1
ATOM 1294 O O . LEU A 1 176 ? 25.433 14.183 -16.231 1.00 55.18 229 LEU A O 1
ATOM 1299 N N . LYS A 1 177 ? 26.611 16.099 -16.479 1.00 57.10 230 LYS A N 1
ATOM 1300 C CA . LYS A 1 177 ? 27.601 15.545 -17.405 1.00 62.33 230 LYS A CA 1
ATOM 1301 C C . LYS A 1 177 ? 28.981 15.985 -16.957 1.00 64.40 230 LYS A C 1
ATOM 1302 O O . LYS A 1 177 ? 29.269 17.185 -16.921 1.00 60.43 230 LYS A O 1
ATOM 1308 N N . ASN A 1 178 ? 29.815 15.005 -16.606 1.00 68.44 231 ASN A N 1
ATOM 1309 C CA . ASN A 1 178 ? 31.216 15.231 -16.250 1.00 70.20 231 ASN A CA 1
ATOM 1310 C C . ASN A 1 178 ? 31.401 16.262 -15.138 1.00 68.35 231 ASN A C 1
ATOM 1311 O O . ASN A 1 178 ? 31.853 17.387 -15.384 1.00 68.47 231 ASN A O 1
ATOM 1316 N N . ASN A 1 179 ? 31.035 15.862 -13.924 1.00 64.07 232 ASN A N 1
ATOM 1317 C CA . ASN A 1 179 ? 31.180 16.686 -12.724 1.00 62.90 232 ASN A CA 1
ATOM 1318 C C . ASN A 1 179 ? 30.464 18.038 -12.778 1.00 57.27 232 ASN A C 1
ATOM 1319 O O . ASN A 1 179 ? 30.730 18.900 -11.950 1.00 53.52 232 ASN A O 1
ATOM 1324 N N . GLU A 1 180 ? 29.531 18.201 -13.717 1.00 56.57 233 GLU A N 1
ATOM 1325 C CA . GLU A 1 180 ? 28.908 19.497 -13.969 1.00 56.63 233 GLU A CA 1
ATOM 1326 C C . GLU A 1 180 ? 27.381 19.379 -14.086 1.00 52.21 233 GLU A C 1
ATOM 1327 O O . GLU A 1 180 ? 26.872 18.765 -15.023 1.00 55.76 233 GLU A O 1
ATOM 1333 N N . ALA A 1 181 ? 26.654 19.981 -13.145 1.00 45.90 234 ALA A N 1
ATOM 1334 C CA . ALA A 1 181 ? 25.190 19.969 -13.173 1.00 42.49 234 ALA A CA 1
ATOM 1335 C C . ALA A 1 181 ? 24.681 21.206 -13.890 1.00 41.59 234 ALA A C 1
ATOM 1336 O O . ALA A 1 181 ? 25.035 22.314 -13.501 1.00 40.41 234 ALA A O 1
ATOM 1338 N N . VAL A 1 182 ? 23.852 21.008 -14.917 1.00 38.33 235 VAL A N 1
ATOM 1339 C CA . VAL A 1 182 ? 23.270 22.115 -15.687 1.00 40.15 235 VAL A CA 1
ATOM 1340 C C . VAL A 1 182 ? 21.746 22.043 -15.691 1.00 37.72 235 VAL A C 1
ATOM 1341 O O . VAL A 1 182 ? 21.171 21.005 -16.014 1.00 36.65 235 VAL A O 1
ATOM 1345 N N . LEU A 1 183 ? 21.097 23.157 -15.358 1.00 37.90 236 LEU A N 1
ATOM 1346 C CA . LEU A 1 183 ? 19.641 23.214 -15.361 1.00 36.11 236 LEU A CA 1
ATOM 1347 C C . LEU A 1 183 ? 19.129 23.072 -16.784 1.00 37.86 236 LEU A C 1
ATOM 1348 O O . LEU A 1 183 ? 19.546 23.822 -17.669 1.00 39.07 236 LEU A O 1
ATOM 1353 N N . ILE A 1 184 ? 18.215 22.129 -16.999 1.00 39.53 237 ILE A N 1
ATOM 1354 C CA . ILE A 1 184 ? 17.620 21.929 -18.326 1.00 40.94 237 ILE A CA 1
ATOM 1355 C C . ILE A 1 184 ? 16.113 22.188 -18.370 1.00 42.86 237 ILE A C 1
ATOM 1356 O O . ILE A 1 184 ? 15.539 22.271 -19.446 1.00 43.94 237 ILE A O 1
ATOM 1361 N N . GLU A 1 185 ? 15.479 22.310 -17.209 1.00 43.87 238 GLU A N 1
ATOM 1362 C CA . GLU A 1 185 ? 14.041 22.492 -17.138 1.00 46.00 238 GLU A CA 1
ATOM 1363 C C . GLU A 1 185 ? 13.645 23.057 -15.788 1.00 45.55 238 GLU A C 1
ATOM 1364 O O . GLU A 1 185 ? 14.073 22.561 -14.742 1.00 43.25 238 GLU A O 1
ATOM 1370 N N . ARG A 1 186 ? 12.825 24.101 -15.827 1.00 46.35 239 ARG A N 1
ATOM 1371 C CA . ARG A 1 186 ? 12.230 24.665 -14.627 1.00 45.99 239 ARG A CA 1
ATOM 1372 C C . ARG A 1 186 ? 10.718 24.769 -14.850 1.00 46.81 239 ARG A C 1
ATOM 1373 O O . ARG A 1 186 ? 10.271 25.467 -15.772 1.00 45.42 239 ARG A O 1
ATOM 1381 N N . LEU A 1 187 ? 9.955 24.062 -14.011 1.00 46.07 240 LEU A N 1
ATOM 1382 C CA . LEU A 1 187 ? 8.498 24.077 -14.044 1.00 48.87 240 LEU A CA 1
ATOM 1383 C C . LEU A 1 187 ? 7.997 24.887 -12.851 1.00 46.34 240 LEU A C 1
ATOM 1384 O O . LEU A 1 187 ? 8.234 24.507 -11.713 1.00 44.02 240 LEU A O 1
ATOM 1389 N N . THR A 1 188 ? 7.332 26.009 -13.117 1.00 46.71 241 THR A N 1
ATOM 1390 C CA . THR A 1 188 ? 6.783 26.853 -12.057 1.00 48.44 241 THR A CA 1
ATOM 1391 C C . THR A 1 188 ? 5.261 26.720 -12.050 1.00 50.46 241 THR A C 1
ATOM 1392 O O . THR A 1 188 ? 4.604 26.994 -13.061 1.00 52.34 241 THR A O 1
ATOM 1396 N N . GLU A 1 189 ? 4.712 26.281 -10.926 1.00 50.82 242 GLU A N 1
ATOM 1397 C CA . GLU A 1 189 ? 3.263 26.169 -10.768 1.00 53.00 242 GLU A CA 1
ATOM 1398 C C . GLU A 1 189 ? 2.782 27.194 -9.755 1.00 52.06 242 GLU A C 1
ATOM 1399 O O . GLU A 1 189 ? 3.317 27.265 -8.655 1.00 48.32 242 GLU A O 1
ATOM 1405 N N . ASP A 1 190 ? 1.778 27.977 -10.140 1.00 52.67 243 ASP A N 1
ATOM 1406 C CA . ASP A 1 190 ? 1.199 29.018 -9.294 1.00 55.39 243 ASP A CA 1
ATOM 1407 C C . ASP A 1 190 ? -0.285 28.692 -9.060 1.00 57.06 243 ASP A C 1
ATOM 1408 O O . ASP A 1 190 ? -1.105 28.765 -9.990 1.00 58.03 243 ASP A O 1
ATOM 1413 N N . THR A 1 191 ? -0.614 28.315 -7.826 1.00 66.49 244 THR A N 1
ATOM 1414 C CA . THR A 1 191 ? -1.981 27.951 -7.431 1.00 69.64 244 THR A CA 1
ATOM 1415 C C . THR A 1 191 ? -2.582 28.964 -6.443 1.00 74.76 244 THR A C 1
ATOM 1416 O O . THR A 1 191 ? -3.430 28.610 -5.610 1.00 78.79 244 THR A O 1
ATOM 1420 N N . ASN A 1 192 ? -2.160 30.227 -6.537 1.00 78.85 245 ASN A N 1
ATOM 1421 C CA . ASN A 1 192 ? -2.725 31.292 -5.685 1.00 84.05 245 ASN A CA 1
ATOM 1422 C C . ASN A 1 192 ? -4.237 31.453 -5.899 1.00 86.64 245 ASN A C 1
ATOM 1423 O O . ASN A 1 192 ? -4.989 31.690 -4.943 1.00 90.72 245 ASN A O 1
ATOM 1428 N N . ASP A 1 193 ? -4.654 31.342 -7.162 1.00 86.51 246 ASP A N 1
ATOM 1429 C CA A ASP A 1 193 ? -6.064 31.192 -7.523 0.50 87.06 246 ASP A CA 1
ATOM 1430 C CA B ASP A 1 193 ? -6.059 31.191 -7.524 0.50 87.58 246 ASP A CA 1
ATOM 1431 C C . ASP A 1 193 ? -6.302 29.722 -7.885 1.00 86.93 246 ASP A C 1
ATOM 1432 O O . ASP A 1 193 ? -6.049 29.307 -9.022 1.00 87.17 246 ASP A O 1
ATOM 1441 N N . PRO A 1 194 ? -6.775 28.913 -6.911 1.00 89.50 247 PRO A N 1
ATOM 1442 C CA . PRO A 1 194 ? -7.084 27.503 -7.185 1.00 88.83 247 PRO A CA 1
ATOM 1443 C C . PRO A 1 194 ? -7.974 27.264 -8.405 1.00 88.39 247 PRO A C 1
ATOM 1444 O O . PRO A 1 194 ? -7.822 26.243 -9.079 1.00 87.05 247 PRO A O 1
ATOM 1448 N N . ALA A 1 195 ? -8.892 28.194 -8.673 1.00 90.01 248 ALA A N 1
ATOM 1449 C CA . ALA A 1 195 ? -9.784 28.107 -9.831 1.00 92.44 248 ALA A CA 1
ATOM 1450 C C . ALA A 1 195 ? -9.093 28.472 -11.154 1.00 92.78 248 ALA A C 1
ATOM 1451 O O . ALA A 1 195 ? -9.619 28.178 -12.230 1.00 95.31 248 ALA A O 1
ATOM 1453 N N . ASN A 1 196 ? -7.925 29.112 -11.066 1.00 91.30 249 ASN A N 1
ATOM 1454 C CA . ASN A 1 196 ? -7.120 29.482 -12.237 1.00 89.86 249 ASN A CA 1
ATOM 1455 C C . ASN A 1 196 ? -5.619 29.174 -12.015 1.00 80.60 249 ASN A C 1
ATOM 1456 O O . ASN A 1 196 ? -4.818 30.090 -11.795 1.00 76.19 249 ASN A O 1
ATOM 1461 N N . PRO A 1 197 ? -5.239 27.878 -12.062 1.00 74.88 250 PRO A N 1
ATOM 1462 C CA . PRO A 1 197 ? -3.838 27.484 -11.868 1.00 72.21 250 PRO A CA 1
ATOM 1463 C C . PRO A 1 197 ? -2.966 27.854 -13.053 1.00 69.27 250 PRO A C 1
ATOM 1464 O O . PRO A 1 197 ? -3.353 27.623 -14.198 1.00 70.05 250 PRO A O 1
ATOM 1468 N N . LYS A 1 198 ? -1.796 28.414 -12.775 1.00 65.96 251 LYS A N 1
ATOM 1469 C CA . LYS A 1 198 ? -0.869 28.819 -13.823 1.00 66.47 251 LYS A CA 1
ATOM 1470 C C . LYS A 1 198 ? 0.380 27.949 -13.789 1.00 62.78 251 LYS A C 1
ATOM 1471 O O . LYS A 1 198 ? 0.902 27.634 -12.727 1.00 60.32 251 LYS A O 1
ATOM 1477 N N . LYS A 1 199 ? 0.857 27.572 -14.963 1.00 61.76 252 LYS A N 1
ATOM 1478 C CA . LYS A 1 199 ? 2.029 26.729 -15.085 1.00 62.07 252 LYS A CA 1
ATOM 1479 C C . LYS A 1 199 ? 2.955 27.356 -16.104 1.00 60.45 252 LYS A C 1
ATOM 1480 O O . LYS A 1 199 ? 2.527 27.712 -17.198 1.00 62.00 252 LYS A O 1
ATOM 1486 N N . LYS A 1 200 ? 4.220 27.502 -15.734 1.00 56.93 253 LYS A N 1
ATOM 1487 C CA . LYS A 1 200 ? 5.224 28.071 -16.622 1.00 56.97 253 LYS A CA 1
ATOM 1488 C C . LYS A 1 200 ? 6.321 27.045 -16.826 1.00 55.70 253 LYS A C 1
ATOM 1489 O O . LYS A 1 200 ? 6.805 26.460 -15.861 1.00 55.43 253 LYS A O 1
ATOM 1495 N N . ILE A 1 201 ? 6.691 26.817 -18.083 1.00 54.61 254 ILE A N 1
ATOM 1496 C CA . ILE A 1 201 ? 7.717 25.846 -18.429 1.00 54.14 254 ILE A CA 1
ATOM 1497 C C . ILE A 1 201 ? 8.874 26.591 -19.070 1.00 51.85 254 ILE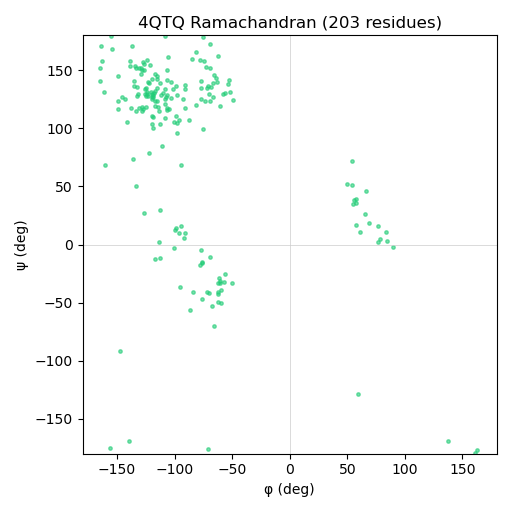 A C 1
ATOM 1498 O O . ILE A 1 201 ? 8.678 27.312 -20.045 1.00 51.63 254 ILE A O 1
ATOM 1503 N N . GLU A 1 202 ? 10.068 26.434 -18.510 1.00 50.20 255 GLU A N 1
ATOM 1504 C CA . GLU A 1 202 ? 11.284 26.921 -19.143 1.00 50.07 255 GLU A CA 1
ATOM 1505 C C . GLU A 1 202 ? 12.215 25.747 -19.394 1.00 50.10 255 GLU A C 1
ATOM 1506 O O . GLU A 1 202 ? 12.292 24.825 -18.584 1.00 50.15 255 GLU A O 1
ATOM 1512 N N . ARG A 1 203 ? 12.908 25.786 -20.526 1.00 49.70 256 ARG A N 1
ATOM 1513 C CA . ARG A 1 203 ? 13.820 24.718 -20.935 1.00 49.75 256 ARG A CA 1
ATOM 1514 C C . ARG A 1 203 ? 15.082 25.303 -21.516 1.00 48.25 256 ARG A C 1
ATOM 1515 O O . ARG A 1 203 ? 15.080 26.443 -21.994 1.00 46.99 256 ARG A O 1
ATOM 1523 N N . LEU A 1 204 ? 16.148 24.501 -21.493 1.00 46.93 257 LEU A N 1
ATOM 1524 C CA . LEU A 1 204 ? 17.441 24.924 -21.985 1.00 45.23 257 LEU A CA 1
ATOM 1525 C C . LEU A 1 204 ? 17.422 24.766 -23.491 1.00 46.58 257 LEU A C 1
ATOM 1526 O O . LEU A 1 204 ? 17.252 23.660 -24.010 1.00 46.96 257 LEU A O 1
ATOM 1531 N N . GLN A 1 205 ? 17.622 25.878 -24.186 1.00 47.30 258 GLN A N 1
ATOM 1532 C CA . GLN A 1 205 ? 17.572 25.902 -25.637 1.00 50.30 258 GLN A CA 1
ATOM 1533 C C . GLN A 1 205 ? 18.597 26.910 -26.130 1.00 51.03 258 GLN A C 1
ATOM 1534 O O . GLN A 1 205 ? 18.609 28.053 -25.675 1.00 50.00 258 GLN A O 1
ATOM 1540 N N . ASP A 1 206 ? 19.477 26.471 -27.032 1.00 53.29 259 ASP A N 1
ATOM 1541 C CA . ASP A 1 206 ? 20.540 27.319 -27.564 1.00 55.46 259 ASP A CA 1
ATOM 1542 C C . ASP A 1 206 ? 21.400 27.904 -26.446 1.00 54.84 259 ASP A C 1
ATOM 1543 O O . ASP A 1 206 ? 21.813 29.066 -26.513 1.00 56.81 259 ASP A O 1
ATOM 1548 N N . GLY A 1 207 ? 21.646 27.097 -25.414 1.00 51.85 260 GLY A N 1
ATOM 1549 C CA . GLY A 1 207 ? 22.491 27.494 -24.293 1.00 51.76 260 GLY A CA 1
ATOM 1550 C C . GLY A 1 207 ? 21.870 28.415 -23.255 1.00 52.21 260 GLY A C 1
ATOM 1551 O O . GLY A 1 207 ? 22.562 28.844 -22.345 1.00 55.27 260 GLY A O 1
ATOM 1552 N N . GLU A 1 208 ? 20.582 28.726 -23.371 1.00 51.18 261 GLU A N 1
ATOM 1553 C CA . GLU A 1 208 ? 19.900 29.562 -22.371 1.00 51.49 261 GLU A CA 1
ATOM 1554 C C . GLU A 1 208 ? 18.560 28.977 -21.991 1.00 49.28 261 GLU A C 1
ATOM 1555 O O . GLU A 1 208 ? 17.941 28.254 -22.779 1.00 47.76 261 GLU A O 1
ATOM 1561 N N . MET A 1 209 ? 18.109 29.281 -20.782 1.00 49.36 262 MET A N 1
ATOM 1562 C CA . MET A 1 209 ? 16.768 28.883 -20.369 1.00 50.51 262 MET A CA 1
ATOM 1563 C C . MET A 1 209 ? 15.757 29.773 -21.093 1.00 52.53 262 MET A C 1
ATOM 1564 O O . MET A 1 209 ? 15.846 30.998 -21.007 1.00 56.00 262 MET A O 1
ATOM 1569 N N . LYS A 1 210 ? 14.834 29.156 -21.828 1.00 52.17 263 LYS A N 1
ATOM 1570 C CA . LYS A 1 210 ? 13.796 29.881 -22.571 1.00 55.90 263 LYS A CA 1
ATOM 1571 C C . LYS A 1 210 ? 12.435 29.399 -22.110 1.00 54.27 263 LYS A C 1
ATOM 1572 O O . LYS A 1 210 ? 12.238 28.201 -21.941 1.00 51.93 263 LYS A O 1
ATOM 1578 N N . GLU A 1 211 ? 11.486 30.318 -21.941 1.00 55.54 264 GLU A N 1
ATOM 1579 C CA . GLU A 1 211 ? 10.104 29.923 -21.741 1.00 55.97 264 GLU A CA 1
ATOM 1580 C C . GLU A 1 211 ? 9.554 29.277 -23.011 1.00 58.15 264 GLU A C 1
ATOM 1581 O O . GLU A 1 211 ? 9.837 29.727 -24.112 1.00 61.69 264 GLU A O 1
ATOM 1587 N N . VAL A 1 212 ? 8.783 28.209 -22.844 1.00 59.28 265 VAL A N 1
ATOM 1588 C CA . VAL A 1 212 ? 8.214 27.455 -23.952 1.00 63.64 265 VAL A CA 1
ATOM 1589 C C . VAL A 1 212 ? 6.745 27.193 -23.648 1.00 68.48 265 VAL A C 1
ATOM 1590 O O . VAL A 1 212 ? 6.362 27.124 -22.483 1.00 62.75 265 VAL A O 1
ATOM 1594 N N . SER A 1 213 ? 5.919 27.054 -24.683 1.00 76.78 266 SER A N 1
ATOM 1595 C CA . SER A 1 213 ? 4.487 26.794 -24.471 1.00 84.57 266 SER A CA 1
ATOM 1596 C C . SER A 1 213 ? 4.223 25.338 -24.061 1.00 88.82 266 SER A C 1
ATOM 1597 O O . SER A 1 213 ? 3.478 25.075 -23.112 1.00 87.54 266 SER A O 1
ATOM 1600 N N . ASN A 1 214 ? 4.835 24.406 -24.791 1.00 97.49 267 ASN A N 1
ATOM 1601 C CA . ASN A 1 214 ? 4.589 22.973 -24.617 1.00 104.17 267 ASN A CA 1
ATOM 1602 C C . ASN A 1 214 ? 5.451 22.372 -23.509 1.00 101.11 267 ASN A C 1
ATOM 1603 O O . ASN A 1 214 ? 6.648 22.654 -23.410 1.00 97.77 267 ASN A O 1
#

Nearest PDB structures (foldseek):
  4qtq-assembly1_A  TM=1.005E+00  e=1.228E-39  Xanthomonas citri pv. citri str. 306
  8tyz-assembly1_C-2  TM=4.946E-01  e=4.329E+00  Ensifer aridi
  9fdg-assembly1_A  TM=2.547E-01  e=8.165E+00  synthetic construct

Foldseek 3Di:
DDKWFDFDDQPPQRKDWDATPQKIKMKHAPDWDADDPQKTKGQPQIWIWIHHPPADIAIDGANIFIARRVAAEMEDAQAPVPDPDDYQKYWYQQQPPPHTWIKGQGAQQAAPRHTAIWTWHQDPVVRYTHTQPQQSVLRGNWPHHWHHDHQKTWTWHANVPFWIKIWIWGDDDSHTHTAKIWIWGCPPVVDIDIWIWGQDPNDTDTDDD

Sequence (209 aa):
KMPSTANAKLNEQGEISADIGGIAVSSVHHAQSCTEDSPGIMLCNRSPVVEVTFPGAKPIALEPEALYVDSNSTFYHGPLDDTYKKNRHSIILTDINGDGHEDVVVWSGKEGNYGGPSYSVYLFDAAQKTLVFNQSLSDITVMANGLFSVKGNMLTSTSGDGCCCIHVFDTYELKNNEAVLIERLTEDTNDDPANPKKKIERLQDGEMKEVSN

Radius of gyration: 18.22 Å; Cα contacts (8 Å, |Δi|>4): 516; chains: 1; bounding box: 54×3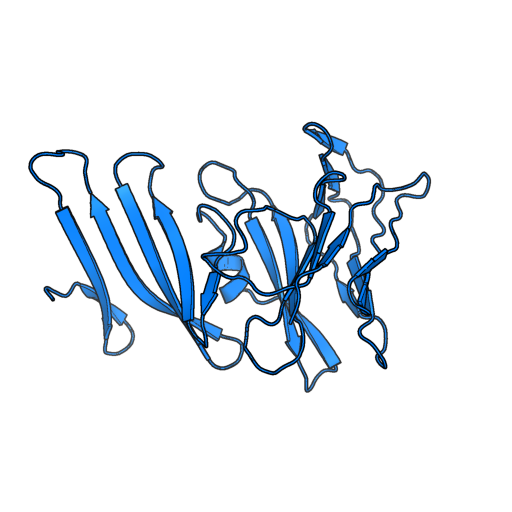3×53 Å

Secondary structure (DSSP, 8-state):
---EEE-----TTSEEEEEETTEEEEEE--S-EEEETTEEEE-SS-EEEEE-TTS--EEE--S-EEEETTS-EEES---TTT-----SEEEE-SSSSSS-EEEEEEE--SGGG--EEEEEEEETTTTEEEE-HHHHHHTTTSSS--EEETTEEEEEEE-SSSEEEEEEEEE-SS-EEEEEEEEEE-SSTTS-EEEEEEEETTEEEEE--

InterPro domains:
  IPR028994 Integrin alpha, N-terminal [SSF69318] (130-191)
  IPR058087 XAC2610 domain [NF047539] (147-239)